Protein AF-0000000066963186 (afdb_homodimer)

Solvent-accessible surface area (backbone atoms only — not comparable to full-atom values): 22796 Å² total; per-residue (Å²): 138,76,84,90,89,78,88,91,76,91,80,84,87,88,81,81,86,82,81,72,83,78,77,82,77,80,76,77,79,71,75,33,39,74,80,76,82,72,80,64,80,77,87,80,84,88,77,80,87,73,81,80,73,71,64,85,68,84,66,66,77,72,67,76,77,37,82,98,50,46,73,44,54,56,52,21,55,53,46,47,23,49,38,42,44,48,18,48,45,31,52,45,57,52,22,60,72,74,33,56,68,60,26,52,56,51,49,54,49,53,73,77,40,64,57,79,42,38,68,61,40,47,58,51,36,43,67,70,40,75,68,36,27,52,50,35,53,50,32,51,50,43,28,52,47,34,67,74,70,51,55,53,65,69,56,26,53,51,46,35,53,49,50,50,52,48,52,51,51,49,51,52,51,53,50,50,56,61,52,50,56,51,54,71,72,97,135,84,88,83,80,87,86,85,81,84,82,85,84,89,80,84,88,83,84,77,85,79,79,79,77,79,75,80,80,68,77,39,50,73,82,77,80,75,80,66,83,78,88,79,85,88,78,81,86,72,80,81,73,74,65,84,68,85,68,67,77,70,68,78,75,38,80,97,50,47,73,43,53,57,53,21,54,54,46,48,22,50,38,42,45,49,18,48,45,30,52,44,58,53,21,60,74,74,33,55,69,60,27,51,54,51,49,53,48,53,74,76,42,62,56,80,42,37,68,60,39,46,59,52,36,42,68,70,41,75,67,37,28,53,51,37,53,50,32,50,50,44,30,54,49,34,67,74,69,52,55,52,63,69,55,25,54,53,46,35,54,49,50,50,51,48,52,50,50,50,51,52,51,52,50,48,56,61,53,51,54,52,54,70,72,99

Sequence (372 aa):
MASPRCAAVALLHPAGVAAGGGARRRVLLLDQERPLWGTEVRRRRRRRFSSLETPPRCSKMYVPGFGEGSPEKKAARNLQHFFNYIAVRVVLTQLESYNREAYGELMDFVNRNSLNDADTFCKKLIRESPRHKQLAMRILEVRSAYVKHDFEWDNLKRLSFKMVDEANTKLMRDYVLETSHIEDDNMASPRCAAVALLHPAGVAAGGGARRRVLLLDQERPLWGTEVRRRRRRRFSSLETPPRCSKMYVPGFGEGSPEKKAARNLQHFFNYIAVRVVLTQLESYNREAYGELMDFVNRNSLNDADTFCKKLIRESPRHKQLAMRILEVRSAYVKHDFEWDNLKRLSFKMVDEANTKLMRDYVLETSHIEDDN

Secondary structure (DSSP, 8-state):
-------------------------------B---S-------------------S---PPP--S-TTS-HHHHHHHHHHHHHHHHHHHHHHHHHHHH-HHHHHHHHHHHHHS-SS-HHHHHHHHHHH-HHHHHHHHHHHHHHHHIIIIIS-HHHHHHHHHHHHHHHHHHHHHHHHHHHHHHHHH-/------------------------------B----S-------------------S---PPP--S-TTS-HHHHHHHHHHHHHHHHHHHHHHHHHHHH-HHHHHHHHHHHHHS-SS-HHHHHHHHHHH-HHHHHHHHHHHHHHHHIIIIIS-HHHHHHHHHHHHHHHHHHHHHHHHHHHHHHHHH-

Nearest PDB structures (foldseek):
  4gr2-assembly1_B  TM=9.770E-01  e=9.237E-12  Arabidopsis thaliana
  4gr2-assembly1_A  TM=9.862E-01  e=5.542E-11  Arabidopsis thaliana
  2pej-assembly3_F  TM=9.209E-01  e=2.023E-04  Picosynechococcus sp. PCC 7002
  2pej-assembly2_C  TM=9.272E-01  e=2.569E-04  Picosynechococcus sp. PCC 7002
  4gr6-assembly1_A  TM=8.138E-01  e=9.557E-04  Arabidopsis thaliana

InterPro domains:
  IPR003435 Chaperonin-like RbcX [PF02341] (73-178)
  IPR003435 Chaperonin-like RbcX [PTHR33791] (46-185)
  IPR038052 Chaperonin-like RbcX superfamily [G3DSA:1.10.1200.210] (61-186)
  IPR038052 Chaperonin-like RbcX superfamily [SSF158615] (69-186)

Structure (mmCIF, N/CA/C/O backbone):
data_AF-0000000066963186-model_v1
#
loop_
_entity.id
_entity.type
_entity.pdbx_description
1 polymer 'Os08g0425200 protein'
#
loop_
_atom_site.group_PDB
_atom_site.id
_atom_site.type_symbol
_atom_site.label_atom_id
_atom_site.label_alt_id
_atom_site.label_comp_id
_atom_site.label_asym_id
_atom_site.label_entity_id
_atom_site.label_seq_id
_atom_site.pdbx_PDB_ins_code
_atom_site.Cartn_x
_atom_site.Cartn_y
_atom_site.Cartn_z
_atom_site.occupancy
_atom_site.B_iso_or_equiv
_atom_site.auth_seq_id
_atom_site.auth_comp_id
_atom_site.auth_asym_id
_atom_site.auth_atom_id
_atom_site.pdbx_PDB_model_num
ATOM 1 N N . MET A 1 1 ? -17.891 87.688 -19.906 1 20.14 1 MET A N 1
ATOM 2 C CA . MET A 1 1 ? -18.594 87.375 -21.141 1 20.14 1 MET A CA 1
ATOM 3 C C . MET A 1 1 ? -18.188 86 -21.672 1 20.14 1 MET A C 1
ATOM 5 O O . MET A 1 1 ? -17.125 85.5 -21.312 1 20.14 1 MET A O 1
ATOM 9 N N . ALA A 1 2 ? -18.703 85.625 -22.938 1 19.86 2 ALA A N 1
ATOM 10 C CA . ALA A 1 2 ? -19.328 84.438 -23.562 1 19.86 2 ALA A CA 1
ATOM 11 C C . ALA A 1 2 ? -18.297 83.625 -24.359 1 19.86 2 ALA A C 1
ATOM 13 O O . ALA A 1 2 ? -18.594 82.562 -24.859 1 19.86 2 ALA A O 1
ATOM 14 N N . SER A 1 3 ? -17.047 83.938 -24.578 1 21.53 3 SER A N 1
ATOM 15 C CA . SER A 1 3 ? -16.953 83.562 -25.984 1 21.53 3 SER A CA 1
ATOM 16 C C . SER A 1 3 ? -17.078 82.062 -26.156 1 21.53 3 SER A C 1
ATOM 18 O O . SER A 1 3 ? -16.766 81.312 -25.25 1 21.53 3 SER A O 1
ATOM 20 N N . PRO A 1 4 ? -17.234 81.625 -27.422 1 20.89 4 PRO A N 1
ATOM 21 C CA . PRO A 1 4 ? -17.938 80.562 -28.156 1 20.89 4 PRO A CA 1
ATOM 22 C C . PRO A 1 4 ? -17.156 79.25 -28.156 1 20.89 4 PRO A C 1
ATOM 24 O O . PRO A 1 4 ? -15.953 79.25 -27.906 1 20.89 4 PRO A O 1
ATOM 27 N N . ARG A 1 5 ? -17.812 78.062 -28.516 1 19.86 5 ARG A N 1
ATOM 28 C CA . ARG A 1 5 ? -18.172 76.625 -28.281 1 19.86 5 ARG A CA 1
ATOM 29 C C . ARG A 1 5 ? -17.234 75.688 -29.031 1 19.86 5 ARG A C 1
ATOM 31 O O . ARG A 1 5 ? -16.641 74.812 -28.422 1 19.86 5 ARG A O 1
ATOM 38 N N . CYS A 1 6 ? -17.484 75.125 -30.359 1 17.98 6 CYS A N 1
ATOM 39 C CA . CYS A 1 6 ? -18.125 73.875 -30.688 1 17.98 6 CYS A CA 1
ATOM 40 C C . CYS A 1 6 ? -17.203 73 -31.5 1 17.98 6 CYS A C 1
ATOM 42 O O . CYS A 1 6 ? -17.469 71.812 -31.703 1 17.98 6 CYS A O 1
ATOM 44 N N . ALA A 1 7 ? -16.094 73.375 -32.281 1 17.3 7 ALA A N 1
ATOM 45 C CA . ALA A 1 7 ? -16.281 72.875 -33.625 1 17.3 7 ALA A CA 1
ATOM 46 C C . ALA A 1 7 ? -16.031 71.375 -33.688 1 17.3 7 ALA A C 1
ATOM 48 O O . ALA A 1 7 ? -15.391 70.812 -32.812 1 17.3 7 ALA A O 1
ATOM 49 N N . ALA A 1 8 ? -15.68 70.75 -34.969 1 18.19 8 ALA A N 1
ATOM 50 C CA . ALA A 1 8 ? -16.25 69.812 -35.969 1 18.19 8 ALA A CA 1
ATOM 51 C C . ALA A 1 8 ? -15.617 68.438 -35.844 1 18.19 8 ALA A C 1
ATOM 53 O O . ALA A 1 8 ? -14.5 68.25 -35.344 1 18.19 8 ALA A O 1
ATOM 54 N N . VAL A 1 9 ? -16.094 67.375 -36.656 1 19.28 9 VAL A N 1
ATOM 55 C CA . VAL A 1 9 ? -16.703 66.062 -36.812 1 19.28 9 VAL A CA 1
ATOM 56 C C . VAL A 1 9 ? -15.688 65.062 -37.406 1 19.28 9 VAL A C 1
ATOM 58 O O . VAL A 1 9 ? -15.914 63.875 -37.438 1 19.28 9 VAL A O 1
ATOM 61 N N . ALA A 1 10 ? -14.438 65.375 -37.969 1 18.61 10 ALA A N 1
ATOM 62 C CA . ALA A 1 10 ? -14.359 64.625 -39.219 1 18.61 10 ALA A CA 1
ATOM 63 C C . ALA A 1 10 ? -14.148 63.125 -38.938 1 18.61 10 ALA A C 1
ATOM 65 O O . ALA A 1 10 ? -13.508 62.75 -37.969 1 18.61 10 ALA A O 1
ATOM 66 N N . LEU A 1 11 ? -14.57 62.188 -39.875 1 17.36 11 LEU A N 1
ATOM 67 C CA . LEU A 1 11 ? -15.203 60.906 -40.156 1 17.36 11 LEU A CA 1
ATOM 68 C C . LEU A 1 11 ? -14.172 59.781 -40.156 1 17.36 11 LEU A C 1
ATOM 70 O O . LEU A 1 11 ? -14.352 58.781 -39.438 1 17.36 11 LEU A O 1
ATOM 74 N N . LEU A 1 12 ? -13.484 59.344 -41.281 1 16.89 12 LEU A N 1
ATOM 75 C CA . LEU A 1 12 ? -13.953 58.156 -41.969 1 16.89 12 LEU A CA 1
ATOM 76 C C . LEU A 1 12 ? -13.125 56.938 -41.531 1 16.89 12 LEU A C 1
ATOM 78 O O . LEU A 1 12 ? -13.672 55.906 -41.125 1 16.89 12 LEU A O 1
ATOM 82 N N . HIS A 1 13 ? -11.984 56.406 -42.312 1 18.41 13 HIS A N 1
ATOM 83 C CA . HIS A 1 13 ? -12.094 55.25 -43.188 1 18.41 13 HIS A CA 1
ATOM 84 C C . HIS A 1 13 ? -11.586 54 -42.469 1 18.41 13 HIS A C 1
ATOM 86 O O . HIS A 1 13 ? -10.828 54.094 -41.5 1 18.41 13 HIS A O 1
ATOM 92 N N . PRO A 1 14 ? -11.367 52.719 -43.281 1 19 14 PRO A N 1
ATOM 93 C CA . PRO A 1 14 ? -11.727 51.312 -43.25 1 19 14 PRO A CA 1
ATOM 94 C C . PRO A 1 14 ? -10.656 50.438 -42.562 1 19 14 PRO A C 1
ATOM 96 O O . PRO A 1 14 ? -9.508 50.875 -42.469 1 19 14 PRO A O 1
ATOM 99 N N . ALA A 1 15 ? -11.062 49.219 -42.156 1 19.48 15 ALA A N 1
ATOM 100 C CA . ALA A 1 15 ? -10.922 48.125 -41.188 1 19.48 15 ALA A CA 1
ATOM 101 C C . ALA A 1 15 ? -9.906 47.094 -41.656 1 19.48 15 ALA A C 1
ATOM 103 O O . ALA A 1 15 ? -9.75 46.031 -41.031 1 19.48 15 ALA A O 1
ATOM 104 N N . GLY A 1 16 ? -8.742 47.406 -42.25 1 17.84 16 GLY A N 1
ATOM 105 C CA . GLY A 1 16 ? -8.203 46.281 -43 1 17.84 16 GLY A CA 1
ATOM 106 C C . GLY A 1 16 ? -7.887 45.094 -42.125 1 17.84 16 GLY A C 1
ATOM 107 O O . GLY A 1 16 ? -7.797 45.219 -40.906 1 17.84 16 GLY A O 1
ATOM 108 N N . VAL A 1 17 ? -7.449 43.875 -42.75 1 19.86 17 VAL A N 1
ATOM 109 C CA . VAL A 1 17 ? -7.555 42.438 -42.844 1 19.86 17 VAL A CA 1
ATOM 110 C C . VAL A 1 17 ? -6.555 41.781 -41.906 1 19.86 17 VAL A C 1
ATOM 112 O O . VAL A 1 17 ? -5.441 42.281 -41.719 1 19.86 17 VAL A O 1
ATOM 115 N N . ALA A 1 18 ? -7.047 40.906 -41 1 21.16 18 ALA A N 1
ATOM 116 C CA . ALA A 1 18 ? -6.77 40.125 -39.781 1 21.16 18 ALA A CA 1
ATOM 117 C C . ALA A 1 18 ? -5.84 38.969 -40.094 1 21.16 18 ALA A C 1
ATOM 119 O O . ALA A 1 18 ? -6.207 38.031 -40.812 1 21.16 18 ALA A O 1
ATOM 120 N N . ALA A 1 19 ? -4.555 39.25 -40.531 1 20.72 19 ALA A N 1
ATOM 121 C CA . ALA A 1 19 ? -3.76 38.125 -41 1 20.72 19 ALA A CA 1
ATOM 122 C C . ALA A 1 19 ? -3.553 37.094 -39.906 1 20.72 19 ALA A C 1
ATOM 124 O O . ALA A 1 19 ? -3.488 37.438 -38.719 1 20.72 19 ALA A O 1
ATOM 125 N N . GLY A 1 20 ? -3.836 35.75 -40.156 1 20.14 20 GLY A N 1
ATOM 126 C CA . GLY A 1 20 ? -4.137 34.406 -39.656 1 20.14 20 GLY A CA 1
ATOM 127 C C . GLY A 1 20 ? -2.934 33.719 -39.062 1 20.14 20 GLY A C 1
ATOM 128 O O . GLY A 1 20 ? -3 32.531 -38.719 1 20.14 20 GLY A O 1
ATOM 129 N N . GLY A 1 21 ? -1.922 34.375 -38.5 1 19.98 21 GLY A N 1
ATOM 130 C CA . GLY A 1 21 ? -0.723 33.531 -38.406 1 19.98 21 GLY A CA 1
ATOM 131 C C . GLY A 1 21 ? -0.879 32.375 -37.438 1 19.98 21 GLY A C 1
ATOM 132 O O . GLY A 1 21 ? -1.638 32.438 -36.469 1 19.98 21 GLY A O 1
ATOM 133 N N . GLY A 1 22 ? -0.81 31.094 -37.906 1 20.06 22 GLY A N 1
ATOM 134 C CA . GLY A 1 22 ? -1.021 29.703 -37.5 1 20.06 22 GLY A CA 1
ATOM 135 C C . GLY A 1 22 ? -0.062 29.234 -36.438 1 20.06 22 GLY A C 1
ATOM 136 O O . GLY A 1 22 ? 1.146 29.141 -36.656 1 20.06 22 GLY A O 1
ATOM 137 N N . ALA A 1 23 ? -0.041 29.75 -35.188 1 20.67 23 ALA A N 1
ATOM 138 C CA . ALA A 1 23 ? 0.923 29.391 -34.156 1 20.67 23 ALA A CA 1
ATOM 139 C C . ALA A 1 23 ? 0.774 27.922 -33.75 1 20.67 23 ALA A C 1
ATOM 141 O O . ALA A 1 23 ? -0.32 27.484 -33.406 1 20.67 23 ALA A O 1
ATOM 142 N N . ARG A 1 24 ? 1.564 26.984 -34.406 1 20.66 24 ARG A N 1
ATOM 143 C CA . ARG A 1 24 ? 1.622 25.547 -34.125 1 20.66 24 ARG A CA 1
ATOM 144 C C . ARG A 1 24 ? 1.99 25.328 -32.656 1 20.66 24 ARG A C 1
ATOM 146 O O . ARG A 1 24 ? 2.994 25.844 -32.156 1 20.66 24 ARG A O 1
ATOM 153 N N . ARG A 1 25 ? 0.964 25.172 -31.75 1 21.19 25 ARG A N 1
ATOM 154 C CA . ARG A 1 25 ? 0.998 24.844 -30.328 1 21.19 25 ARG A CA 1
ATOM 155 C C . ARG A 1 25 ? 1.823 23.594 -30.078 1 21.19 25 ARG A C 1
ATOM 157 O O . ARG A 1 25 ? 1.615 22.562 -30.734 1 21.19 25 ARG A O 1
ATOM 164 N N . ARG A 1 26 ? 3.076 23.812 -29.688 1 21.59 26 ARG A N 1
ATOM 165 C CA . ARG A 1 26 ? 4.066 22.844 -29.219 1 21.59 26 ARG A CA 1
ATOM 166 C C . ARG A 1 26 ? 3.498 21.969 -28.125 1 21.59 26 ARG A C 1
ATOM 168 O O . ARG A 1 26 ? 3 22.453 -27.109 1 21.59 26 ARG A O 1
ATOM 175 N N . VAL A 1 27 ? 2.84 20.844 -28.531 1 20.38 27 VAL A N 1
ATOM 176 C CA . VAL A 1 27 ? 2.232 19.781 -27.734 1 20.38 27 VAL A CA 1
ATOM 177 C C . VAL A 1 27 ? 3.252 19.25 -26.734 1 20.38 27 VAL A C 1
ATOM 179 O O . VAL A 1 27 ? 4.324 18.766 -27.109 1 20.38 27 VAL A O 1
ATOM 182 N N . LEU A 1 28 ? 3.367 19.984 -25.625 1 20.52 28 LEU A N 1
ATOM 183 C CA . LEU A 1 28 ? 4.219 19.578 -24.5 1 20.52 28 LEU A CA 1
ATOM 184 C C . LEU A 1 28 ? 3.943 18.141 -24.109 1 20.52 28 LEU A C 1
ATOM 186 O O . LEU A 1 28 ? 2.797 17.766 -23.844 1 20.52 28 LEU A O 1
ATOM 190 N N . LEU A 1 29 ? 4.703 17.25 -24.688 1 19.83 29 LEU A N 1
ATOM 191 C CA . LEU A 1 29 ? 4.758 15.805 -24.484 1 19.83 29 LEU A CA 1
ATOM 192 C C . LEU A 1 29 ? 4.949 15.484 -23 1 19.83 29 LEU A C 1
ATOM 194 O O . LEU A 1 29 ? 5.922 15.922 -22.391 1 19.83 29 LEU A O 1
ATOM 198 N N . LEU A 1 30 ? 3.773 15.391 -22.297 1 20.38 30 LEU A N 1
ATOM 199 C CA . LEU A 1 30 ? 3.564 14.992 -20.906 1 20.38 30 LEU A CA 1
ATOM 200 C C . LEU A 1 30 ? 4.34 13.719 -20.578 1 20.38 30 LEU A C 1
ATOM 202 O O . LEU A 1 30 ? 4.297 12.758 -21.344 1 20.38 30 LEU A O 1
ATOM 206 N N . ASP A 1 31 ? 5.363 13.812 -19.656 1 21.28 31 ASP A N 1
ATOM 207 C CA . ASP A 1 31 ? 6.422 13.008 -19.062 1 21.28 31 ASP A CA 1
ATOM 208 C C . ASP A 1 31 ? 5.844 11.781 -18.359 1 21.28 31 ASP A C 1
ATOM 210 O O . ASP A 1 31 ? 4.828 11.875 -17.672 1 21.28 31 ASP A O 1
ATOM 214 N N . GLN A 1 32 ? 5.961 10.539 -18.922 1 22.42 32 GLN A N 1
ATOM 215 C CA . GLN A 1 32 ? 5.648 9.156 -18.594 1 22.42 32 GLN A CA 1
ATOM 216 C C . GLN A 1 32 ? 6.188 8.797 -17.203 1 22.42 32 GLN A C 1
ATOM 218 O O . GLN A 1 32 ? 7.352 9.055 -16.906 1 22.42 32 GLN A O 1
ATOM 223 N N . GLU A 1 33 ? 5.27 8.828 -16.094 1 27.78 33 GLU A N 1
ATOM 224 C CA . GLU A 1 33 ? 5.508 8.492 -14.695 1 27.78 33 GLU A CA 1
ATOM 225 C C . GLU A 1 33 ? 6.023 7.062 -14.555 1 27.78 33 GLU A C 1
ATOM 227 O O . GLU A 1 33 ? 5.434 6.125 -15.094 1 27.78 33 GLU A O 1
ATOM 232 N N . ARG A 1 34 ? 7.254 6.793 -14.398 1 27.97 34 ARG A N 1
ATOM 233 C CA . ARG A 1 34 ? 7.945 5.52 -14.234 1 27.97 34 ARG A CA 1
ATOM 234 C C . ARG A 1 34 ? 7.484 4.809 -12.961 1 27.97 34 ARG A C 1
ATOM 236 O O . ARG A 1 34 ? 7.223 5.453 -11.945 1 27.97 34 ARG A O 1
ATOM 243 N N . PRO A 1 35 ? 6.914 3.543 -13.125 1 30.88 35 PRO A N 1
ATOM 244 C CA . PRO A 1 35 ? 6.594 2.695 -11.977 1 30.88 35 PRO A CA 1
ATOM 245 C C . PRO A 1 35 ? 7.789 2.48 -11.047 1 30.88 35 PRO A C 1
ATOM 247 O O . PRO A 1 35 ? 8.93 2.461 -11.508 1 30.88 35 PRO A O 1
ATOM 250 N N . LEU A 1 36 ? 7.676 2.844 -9.742 1 28.92 36 LEU A N 1
ATOM 251 C CA . LEU A 1 36 ? 8.688 2.934 -8.695 1 28.92 36 LEU A CA 1
ATOM 252 C C . LEU A 1 36 ? 9.273 1.562 -8.391 1 28.92 36 LEU A C 1
ATOM 254 O O . LEU A 1 36 ? 10.125 1.431 -7.508 1 28.92 36 LEU A O 1
ATOM 258 N N . TRP A 1 37 ? 8.633 0.452 -8.797 1 34.56 37 TRP A N 1
ATOM 259 C CA . TRP A 1 37 ? 9.227 -0.702 -8.133 1 34.56 37 TRP A CA 1
ATOM 260 C C . TRP A 1 37 ? 10.586 -1.042 -8.727 1 34.56 37 TRP A C 1
ATOM 262 O O . TRP A 1 37 ? 10.672 -1.51 -9.867 1 34.56 37 TRP A O 1
ATOM 272 N N . GLY A 1 38 ? 11.609 -0.186 -8.773 1 32.62 38 GLY A N 1
ATOM 273 C CA . GLY A 1 38 ? 12.914 -0.441 -9.367 1 32.62 38 GLY A CA 1
ATOM 274 C C . GLY A 1 38 ? 13.555 -1.716 -8.859 1 32.62 38 GLY A C 1
ATOM 275 O O . GLY A 1 38 ? 13.531 -1.997 -7.656 1 32.62 38 GLY A O 1
ATOM 276 N N . THR A 1 39 ? 13.656 -2.688 -9.805 1 30.2 39 THR A N 1
ATOM 277 C CA . THR A 1 39 ? 14.156 -4.055 -9.711 1 30.2 39 THR A CA 1
ATOM 278 C C . THR A 1 39 ? 15.656 -4.066 -9.406 1 30.2 39 THR A C 1
ATOM 280 O O . THR A 1 39 ? 16.469 -3.648 -10.234 1 30.2 39 THR A O 1
ATOM 283 N N . GLU A 1 40 ? 16.109 -3.76 -8.195 1 33.12 40 GLU A N 1
ATOM 284 C CA . GLU A 1 40 ? 17.531 -4.074 -8.008 1 33.12 40 GLU A CA 1
ATOM 285 C C . GLU A 1 40 ? 17.75 -5.582 -7.945 1 33.12 40 GLU A C 1
ATOM 287 O O . GLU A 1 40 ? 17.25 -6.254 -7.043 1 33.12 40 GLU A O 1
ATOM 292 N N . VAL A 1 41 ? 17.938 -6.293 -9.031 1 28.27 41 VAL A N 1
ATOM 293 C CA . VAL A 1 41 ? 18.266 -7.711 -9.125 1 28.27 41 VAL A CA 1
ATOM 294 C C . VAL A 1 41 ? 19.688 -7.949 -8.625 1 28.27 41 VAL A C 1
ATOM 296 O O . VAL A 1 41 ? 20.656 -7.57 -9.289 1 28.27 41 VAL A O 1
ATOM 299 N N . ARG A 1 42 ? 20.109 -7.934 -7.266 1 31.73 42 ARG A N 1
ATOM 300 C CA . ARG A 1 42 ? 21.453 -8.391 -6.91 1 31.73 42 ARG A CA 1
ATOM 301 C C . ARG A 1 42 ? 21.578 -9.898 -7.121 1 31.73 42 ARG A C 1
ATOM 303 O O . ARG A 1 42 ? 20.656 -10.656 -6.816 1 31.73 42 ARG A O 1
ATOM 310 N N . ARG A 1 43 ? 22.641 -10.484 -7.777 1 27.73 43 ARG A N 1
ATOM 311 C CA . ARG A 1 43 ? 23.109 -11.789 -8.234 1 27.73 43 ARG A CA 1
ATOM 312 C C . ARG A 1 43 ? 23.578 -12.648 -7.062 1 27.73 43 ARG A C 1
ATOM 314 O O . ARG A 1 43 ? 24.672 -12.43 -6.531 1 27.73 43 ARG A O 1
ATOM 321 N N . ARG A 1 44 ? 22.844 -12.945 -5.93 1 28.95 44 ARG A N 1
ATOM 322 C CA . ARG A 1 44 ? 23.484 -13.805 -4.934 1 28.95 44 ARG A CA 1
ATOM 323 C C . ARG A 1 44 ? 23.75 -15.195 -5.496 1 28.95 44 ARG A C 1
ATOM 325 O O . ARG A 1 44 ? 23.047 -15.641 -6.406 1 28.95 44 ARG A O 1
ATOM 332 N N . ARG A 1 45 ? 24.812 -16.031 -4.883 1 26.98 45 ARG A N 1
ATOM 333 C CA . ARG A 1 45 ? 25.625 -17.234 -5.055 1 26.98 45 ARG A CA 1
ATOM 334 C C . ARG A 1 45 ? 24.766 -18.5 -4.93 1 26.98 45 ARG A C 1
ATOM 336 O O . ARG A 1 45 ? 23.719 -18.484 -4.273 1 26.98 45 ARG A O 1
ATOM 343 N N . ARG A 1 46 ? 25.172 -19.703 -5.504 1 28.02 46 ARG A N 1
ATOM 344 C CA . ARG A 1 46 ? 24.797 -21.047 -5.898 1 28.02 46 ARG A CA 1
ATOM 345 C C . ARG A 1 46 ? 24.641 -21.953 -4.68 1 28.02 46 ARG A C 1
ATOM 347 O O . ARG A 1 46 ? 25.641 -22.391 -4.098 1 28.02 46 ARG A O 1
ATOM 354 N N . ARG A 1 47 ? 23.844 -21.75 -3.527 1 29.72 47 ARG A N 1
ATOM 355 C CA . ARG A 1 47 ? 23.797 -22.797 -2.508 1 29.72 47 ARG A CA 1
ATOM 356 C C . ARG A 1 47 ? 23.281 -24.109 -3.086 1 29.72 47 ARG A C 1
ATOM 358 O O . ARG A 1 47 ? 22.438 -24.109 -3.994 1 29.72 47 ARG A O 1
ATOM 365 N N . ARG A 1 48 ? 23.906 -25.297 -2.787 1 28.81 48 ARG A N 1
ATOM 366 C CA . ARG A 1 48 ? 23.844 -26.734 -3.004 1 28.81 48 ARG A CA 1
ATOM 367 C C . ARG A 1 48 ? 22.484 -27.281 -2.604 1 28.81 48 ARG A C 1
ATOM 369 O O . ARG A 1 48 ? 21.844 -26.766 -1.698 1 28.81 48 ARG A O 1
ATOM 376 N N . PHE A 1 49 ? 21.844 -28.188 -3.402 1 29.05 49 PHE A N 1
ATOM 377 C CA . PHE A 1 49 ? 20.578 -28.906 -3.467 1 29.05 49 PHE A CA 1
ATOM 378 C C . PHE A 1 49 ? 20.422 -29.844 -2.273 1 29.05 49 PHE A C 1
ATOM 380 O O . PHE A 1 49 ? 20.953 -30.953 -2.285 1 29.05 49 PHE A O 1
ATOM 387 N N . SER A 1 50 ? 20.75 -29.547 -0.948 1 31.05 50 SER A N 1
ATOM 388 C CA . SER A 1 50 ? 20.516 -30.562 0.067 1 31.05 50 SER A CA 1
ATOM 389 C C . SER A 1 50 ? 19.109 -31.125 -0.025 1 31.05 50 SER A C 1
ATOM 391 O O . SER A 1 50 ? 18.203 -30.5 -0.586 1 31.05 50 SER A O 1
ATOM 393 N N . SER A 1 51 ? 18.859 -32.438 0.297 1 34.69 51 SER A N 1
ATOM 394 C CA . SER A 1 51 ? 17.75 -33.375 0.416 1 34.69 51 SER A CA 1
ATOM 395 C C . SER A 1 51 ? 16.578 -32.75 1.153 1 34.69 51 SER A C 1
ATOM 397 O O . SER A 1 51 ? 16.766 -32.094 2.182 1 34.69 51 SER A O 1
ATOM 399 N N . LEU A 1 52 ? 15.367 -32.656 0.469 1 34.12 52 LEU A N 1
ATOM 400 C CA . LEU A 1 52 ? 14.094 -32.031 0.792 1 34.12 52 LEU A CA 1
ATOM 401 C C . LEU A 1 52 ? 13.508 -32.594 2.076 1 34.12 52 LEU A C 1
ATOM 403 O O . LEU A 1 52 ? 12.594 -33.438 2.031 1 34.12 52 LEU A O 1
ATOM 407 N N . GLU A 1 53 ? 14.234 -33.312 2.953 1 37.91 53 GLU A N 1
ATOM 408 C CA . GLU A 1 53 ? 13.461 -33.562 4.16 1 37.91 53 GLU A CA 1
ATOM 409 C C . GLU A 1 53 ? 12.852 -32.281 4.711 1 37.91 53 GLU A C 1
ATOM 411 O O . GLU A 1 53 ? 13.578 -31.375 5.141 1 37.91 53 GLU A O 1
ATOM 416 N N . THR A 1 54 ? 11.742 -31.875 4.172 1 37.03 54 THR A N 1
ATOM 417 C CA . THR A 1 54 ? 11.086 -30.625 4.551 1 37.03 54 THR A CA 1
ATOM 418 C C . THR A 1 54 ? 10.688 -30.641 6.023 1 37.03 54 THR A C 1
ATOM 420 O O . THR A 1 54 ? 9.859 -31.453 6.438 1 37.03 54 THR A O 1
ATOM 423 N N . PRO A 1 55 ? 11.578 -30.688 7.066 1 40.06 55 PRO A N 1
ATOM 424 C CA . PRO A 1 55 ? 11.008 -30.594 8.406 1 40.06 55 PRO A CA 1
ATOM 425 C C . PRO A 1 55 ? 9.82 -29.625 8.469 1 40.06 55 PRO A C 1
ATOM 427 O O . PRO A 1 55 ? 9.734 -28.688 7.664 1 40.06 55 PRO A O 1
ATOM 430 N N . PRO A 1 56 ? 8.625 -29.969 9.094 1 41.78 56 PRO A N 1
ATOM 431 C CA . PRO A 1 56 ? 7.5 -29.047 9.203 1 41.78 56 PRO A CA 1
ATOM 432 C C . PRO A 1 56 ? 7.926 -27.656 9.656 1 41.78 56 PRO A C 1
ATOM 434 O O . PRO A 1 56 ? 7.102 -26.875 10.148 1 41.78 56 PRO A O 1
ATOM 437 N N . ARG A 1 57 ? 9.125 -27.422 10.086 1 42.28 57 ARG A N 1
ATOM 438 C CA . ARG A 1 57 ? 9.469 -26.094 10.594 1 42.28 57 ARG A CA 1
ATOM 439 C C . ARG A 1 57 ? 9.055 -25 9.617 1 42.28 57 ARG A C 1
ATOM 441 O O . ARG A 1 57 ? 9.359 -25.078 8.43 1 42.28 57 ARG A O 1
ATOM 448 N N . CYS A 1 58 ? 7.926 -24.25 9.961 1 50.19 58 CYS A N 1
ATOM 449 C CA . CYS A 1 58 ? 7.324 -23.109 9.266 1 50.19 58 CYS A CA 1
ATOM 450 C C . CYS A 1 58 ? 8.398 -22.156 8.75 1 50.19 58 CYS A C 1
ATOM 452 O O . CYS A 1 58 ? 8.852 -21.266 9.477 1 50.19 58 CYS A O 1
ATOM 454 N N . SER A 1 59 ? 9.422 -22.562 8.148 1 69.62 59 SER A N 1
ATOM 455 C CA . SER A 1 59 ? 10.516 -21.75 7.629 1 69.62 59 SER A CA 1
ATOM 456 C C . SER A 1 59 ? 10 -20.609 6.766 1 69.62 59 SER A C 1
ATOM 458 O O . SER A 1 59 ? 9.188 -20.828 5.863 1 69.62 59 SER A O 1
ATOM 460 N N . LYS A 1 60 ? 10.133 -19.5 7.273 1 81.25 60 LYS A N 1
ATOM 461 C CA . LYS A 1 60 ? 9.789 -18.266 6.57 1 81.25 60 LYS A CA 1
ATOM 462 C C . LYS A 1 60 ? 10.43 -18.219 5.188 1 81.25 60 LYS A C 1
ATOM 464 O O . LYS A 1 60 ? 11.586 -18.625 5.02 1 81.25 60 LYS A O 1
ATOM 469 N N . MET A 1 61 ? 9.617 -17.984 4.289 1 88.38 61 MET A N 1
ATOM 470 C CA . MET A 1 61 ? 10.125 -17.828 2.932 1 88.38 61 MET A CA 1
ATOM 471 C C . MET A 1 61 ? 11.102 -16.672 2.842 1 88.38 61 MET A C 1
ATOM 473 O O . MET A 1 61 ? 10.883 -15.625 3.459 1 88.38 61 MET A O 1
ATOM 477 N N . TYR A 1 62 ? 12.188 -16.922 2.186 1 86.25 62 TYR A N 1
ATOM 478 C CA . TYR A 1 62 ? 13.117 -15.844 1.883 1 86.25 62 TYR A CA 1
ATOM 479 C C . TYR A 1 62 ? 12.602 -14.984 0.73 1 86.25 62 TYR A C 1
ATOM 481 O O . TYR A 1 62 ? 12.25 -15.508 -0.331 1 86.25 62 TYR A O 1
ATOM 489 N N . VAL A 1 63 ? 12.492 -13.695 0.955 1 87.19 63 VAL A N 1
ATOM 490 C CA . VAL A 1 63 ? 12.078 -12.75 -0.081 1 87.19 63 VAL A CA 1
ATOM 491 C C . VAL A 1 63 ? 13.273 -11.891 -0.502 1 87.19 63 VAL A C 1
ATOM 493 O O . VAL A 1 63 ? 13.766 -11.078 0.278 1 87.19 63 VAL A O 1
ATOM 496 N N . PRO A 1 64 ? 13.719 -12.023 -1.756 1 85.19 64 PRO A N 1
ATOM 497 C CA . PRO A 1 64 ? 14.875 -11.242 -2.193 1 85.19 64 PRO A CA 1
ATOM 498 C C . PRO A 1 64 ? 14.516 -9.797 -2.523 1 85.19 64 PRO A C 1
ATOM 500 O O . PRO A 1 64 ? 13.344 -9.469 -2.707 1 85.19 64 PRO A O 1
ATOM 503 N N . GLY A 1 65 ? 15.609 -8.922 -2.533 1 82.62 65 GLY A N 1
ATOM 504 C CA . GLY A 1 65 ? 15.422 -7.598 -3.105 1 82.62 65 GLY A CA 1
ATOM 505 C C . GLY A 1 65 ? 15.102 -6.539 -2.068 1 82.62 65 GLY A C 1
ATOM 506 O O . GLY A 1 65 ? 14.75 -5.41 -2.414 1 82.62 65 GLY A O 1
ATOM 507 N N . PHE A 1 66 ? 15.188 -6.852 -0.824 1 83.12 66 PHE A N 1
ATOM 508 C CA . PHE A 1 66 ? 14.852 -5.848 0.177 1 83.12 66 PHE A CA 1
ATOM 509 C C . PHE A 1 66 ? 16.078 -5.441 0.981 1 83.12 66 PHE A C 1
ATOM 511 O O . PHE A 1 66 ? 15.977 -4.648 1.92 1 83.12 66 PHE A O 1
ATOM 518 N N . GLY A 1 67 ? 17.188 -5.836 0.494 1 74.12 67 GLY A N 1
ATOM 519 C CA . GLY A 1 67 ? 18.406 -5.461 1.178 1 74.12 67 GLY A CA 1
ATOM 520 C C . GLY A 1 67 ? 18.312 -5.582 2.686 1 74.12 67 GLY A C 1
ATOM 521 O O . GLY A 1 67 ? 17.922 -6.629 3.207 1 74.12 67 GLY A O 1
ATOM 522 N N . GLU A 1 68 ? 18.578 -4.375 3.371 1 72.5 68 GLU A N 1
ATOM 523 C CA . GLU A 1 68 ? 18.453 -4.301 4.824 1 72.5 68 GLU A CA 1
ATOM 524 C C . GLU A 1 68 ? 16.984 -4.082 5.23 1 72.5 68 GLU A C 1
ATOM 526 O O . GLU A 1 68 ? 16.656 -4.145 6.418 1 72.5 68 GLU A O 1
ATOM 531 N N . GLY A 1 69 ? 16.219 -4.031 4.23 1 85 69 GLY A N 1
ATOM 532 C CA . GLY A 1 69 ? 14.812 -3.809 4.551 1 85 69 GLY A CA 1
ATOM 533 C C . GLY A 1 69 ? 13.977 -5.074 4.492 1 85 69 GLY A C 1
ATOM 534 O O . GLY A 1 69 ? 14.5 -6.156 4.215 1 85 69 GLY A O 1
ATOM 535 N N . SER A 1 70 ? 12.773 -4.98 5.004 1 93.38 70 SER A N 1
ATOM 536 C CA . SER A 1 70 ? 11.805 -6.078 4.988 1 93.38 70 SER A CA 1
ATOM 537 C C . SER A 1 70 ? 10.602 -5.742 4.117 1 93.38 70 SER A C 1
ATOM 539 O O . SER A 1 70 ? 10.344 -4.57 3.83 1 93.38 70 SER A O 1
ATOM 541 N N . PRO A 1 71 ? 9.945 -6.73 3.627 1 96.12 71 PRO A N 1
ATOM 542 C CA . PRO A 1 71 ? 8.688 -6.461 2.926 1 96.12 71 PRO A CA 1
ATOM 543 C C . PRO A 1 71 ? 7.727 -5.602 3.746 1 96.12 71 PRO A C 1
ATOM 545 O O . PRO A 1 71 ? 7.043 -4.734 3.193 1 96.12 71 PRO A O 1
ATOM 548 N N . GLU A 1 72 ? 7.762 -5.785 5.062 1 97.75 72 GLU A N 1
ATOM 549 C CA . GLU A 1 72 ? 6.895 -5.008 5.941 1 97.75 72 GLU A CA 1
ATOM 550 C C . GLU A 1 72 ? 7.266 -3.527 5.918 1 97.75 72 GLU A C 1
ATOM 552 O O . GLU A 1 72 ? 6.391 -2.66 5.938 1 97.75 72 GLU A O 1
ATOM 557 N N . LYS A 1 73 ? 8.562 -3.291 5.855 1 97.44 73 LYS A N 1
ATOM 558 C CA . LYS A 1 73 ? 9.008 -1.902 5.797 1 97.44 73 LYS A CA 1
ATOM 559 C C . LYS A 1 73 ? 8.562 -1.235 4.496 1 97.44 73 LYS A C 1
ATOM 561 O O . LYS A 1 73 ? 8.109 -0.089 4.504 1 97.44 73 LYS A O 1
ATOM 566 N N . LYS A 1 74 ? 8.727 -1.949 3.43 1 96.69 74 LYS A N 1
ATOM 567 C CA . LYS A 1 74 ? 8.273 -1.414 2.148 1 96.69 74 LYS A CA 1
ATOM 568 C C . LYS A 1 74 ? 6.766 -1.18 2.148 1 96.69 74 LYS A C 1
ATOM 570 O O . LYS A 1 74 ? 6.293 -0.143 1.677 1 96.69 74 LYS A O 1
ATOM 575 N N . ALA A 1 75 ? 5.973 -2.096 2.643 1 97.56 75 ALA A N 1
ATOM 576 C CA . ALA A 1 75 ? 4.523 -1.952 2.75 1 97.56 75 ALA A CA 1
ATOM 577 C C . ALA A 1 75 ? 4.152 -0.773 3.646 1 97.56 75 ALA A C 1
ATOM 579 O O . ALA A 1 75 ? 3.229 -0.019 3.34 1 97.56 75 ALA A O 1
ATOM 580 N N . ALA A 1 76 ? 4.93 -0.584 4.73 1 98 76 ALA A N 1
ATOM 581 C CA . ALA A 1 76 ? 4.664 0.51 5.664 1 98 76 ALA A CA 1
ATOM 582 C C . ALA A 1 76 ? 4.902 1.863 5 1 98 76 ALA A C 1
ATOM 584 O O . ALA A 1 76 ? 4.172 2.824 5.254 1 98 76 ALA A O 1
ATOM 585 N N . ARG A 1 77 ? 5.938 1.921 4.195 1 96.19 77 ARG A N 1
ATOM 586 C CA . ARG A 1 77 ? 6.207 3.156 3.465 1 96.19 77 ARG A CA 1
ATOM 587 C C . ARG A 1 77 ? 5.062 3.496 2.518 1 96.19 77 ARG A C 1
ATOM 589 O O . ARG A 1 77 ? 4.668 4.66 2.406 1 96.19 77 ARG A O 1
ATOM 596 N N . ASN A 1 78 ? 4.559 2.496 1.883 1 95.88 78 ASN A N 1
ATOM 597 C CA . ASN A 1 78 ? 3.402 2.717 1.021 1 95.88 78 ASN A CA 1
ATOM 598 C C . ASN A 1 78 ? 2.188 3.18 1.822 1 95.88 78 ASN A C 1
ATOM 600 O O . ASN A 1 78 ? 1.454 4.066 1.387 1 95.88 78 ASN A O 1
ATOM 604 N N . LEU A 1 79 ? 2.025 2.58 2.943 1 97.75 79 LEU A N 1
ATOM 605 C CA . LEU A 1 79 ? 0.898 2.957 3.789 1 97.75 79 LEU A CA 1
ATOM 606 C C . LEU A 1 79 ? 1.065 4.379 4.316 1 97.75 79 LEU A C 1
ATOM 608 O O . LEU A 1 79 ? 0.08 5.094 4.508 1 97.75 79 LEU A O 1
ATOM 612 N N . GLN A 1 80 ? 2.324 4.809 4.535 1 97.19 80 GLN A N 1
ATOM 613 C CA . GLN A 1 80 ? 2.568 6.176 4.98 1 97.19 80 GLN A CA 1
ATOM 614 C C . GLN A 1 80 ? 2.008 7.184 3.982 1 97.19 80 GLN A C 1
ATOM 616 O O . GLN A 1 80 ? 1.383 8.172 4.375 1 97.19 80 GLN A O 1
ATOM 621 N N . HIS A 1 81 ? 2.182 6.941 2.705 1 96.69 81 HIS A N 1
ATOM 622 C CA . HIS A 1 81 ? 1.629 7.809 1.671 1 96.69 81 HIS A CA 1
ATOM 623 C C . HIS A 1 81 ? 0.106 7.746 1.654 1 96.69 81 HIS A C 1
ATOM 625 O O . HIS A 1 81 ? -0.562 8.766 1.483 1 96.69 81 HIS A O 1
ATOM 631 N N . PHE A 1 82 ? -0.389 6.582 1.924 1 97.38 82 PHE A N 1
ATOM 632 C CA . PHE A 1 82 ? -1.832 6.379 1.978 1 97.38 82 PHE A CA 1
ATOM 633 C C . PHE A 1 82 ? -2.443 7.133 3.152 1 97.38 82 PHE A C 1
ATOM 635 O O . PHE A 1 82 ? -3.502 7.75 3.016 1 97.38 82 PHE A O 1
ATOM 642 N N . PHE A 1 83 ? -1.769 7.117 4.191 1 97.69 83 PHE A N 1
ATOM 643 C CA . PHE A 1 83 ? -2.287 7.801 5.371 1 97.69 83 PHE A CA 1
ATOM 644 C C . PHE A 1 83 ? -2.238 9.312 5.188 1 97.69 83 PHE A C 1
ATOM 646 O O . PHE A 1 83 ? -3.104 10.031 5.688 1 97.69 83 PHE A O 1
ATOM 653 N N . ASN A 1 84 ? -1.213 9.773 4.473 1 96.94 84 ASN A N 1
ATOM 654 C CA . ASN A 1 84 ? -1.21 11.195 4.148 1 96.94 84 ASN A CA 1
ATOM 655 C C . ASN A 1 84 ? -2.406 11.578 3.279 1 96.94 84 ASN A C 1
ATOM 657 O O . ASN A 1 84 ? -3.043 12.609 3.508 1 96.94 84 ASN A O 1
ATOM 661 N N . TYR A 1 85 ? -2.695 10.742 2.377 1 96.88 85 TYR A N 1
ATOM 662 C CA . TYR A 1 85 ? -3.848 10.945 1.505 1 96.88 85 TYR A CA 1
ATOM 663 C C . TYR A 1 85 ? -5.141 10.984 2.311 1 96.88 85 TYR A C 1
ATOM 665 O O . TYR A 1 85 ? -5.969 11.875 2.113 1 96.88 85 TYR A O 1
ATOM 673 N N . ILE A 1 86 ? -5.289 10.094 3.207 1 97.12 86 ILE A N 1
ATOM 674 C CA . ILE A 1 86 ? -6.473 10.016 4.059 1 97.12 86 ILE A CA 1
ATOM 675 C C . ILE A 1 86 ? -6.566 11.266 4.926 1 97.12 86 ILE A C 1
ATOM 677 O O . ILE A 1 86 ? -7.633 11.875 5.027 1 97.12 86 ILE A O 1
ATOM 681 N N . ALA A 1 87 ? -5.461 11.602 5.512 1 97.56 87 ALA A N 1
ATOM 682 C CA . ALA A 1 87 ? -5.453 12.742 6.422 1 97.56 87 ALA A CA 1
ATOM 683 C C . ALA A 1 87 ? -5.852 14.031 5.699 1 97.56 87 ALA A C 1
ATOM 685 O O . ALA A 1 87 ? -6.648 14.82 6.219 1 97.56 87 ALA A O 1
ATOM 686 N N . VAL A 1 88 ? -5.348 14.203 4.523 1 97.81 88 VAL A N 1
ATOM 687 C CA . VAL A 1 88 ? -5.676 15.391 3.736 1 97.81 88 VAL A CA 1
ATOM 688 C C . VAL A 1 88 ? -7.172 15.406 3.43 1 97.81 88 VAL A C 1
ATOM 690 O O . VAL A 1 88 ? -7.824 16.438 3.557 1 97.81 88 VAL A O 1
ATOM 693 N N . ARG A 1 89 ? -7.73 14.32 3.129 1 96.25 89 ARG A N 1
ATOM 694 C CA . ARG A 1 89 ? -9.156 14.234 2.811 1 96.25 89 ARG A CA 1
ATOM 695 C C . ARG A 1 89 ? -10.008 14.516 4.039 1 96.25 89 ARG A C 1
ATOM 697 O O . ARG A 1 89 ? -11.047 15.18 3.941 1 96.25 89 ARG A O 1
ATOM 704 N N . VAL A 1 90 ? -9.578 13.969 5.105 1 97.31 90 VAL A N 1
ATOM 705 C CA . VAL A 1 90 ? -10.297 14.211 6.355 1 97.31 90 VAL A CA 1
ATOM 706 C C . VAL A 1 90 ? -10.281 15.703 6.68 1 97.31 90 VAL A C 1
ATOM 708 O O . VAL A 1 90 ? -11.32 16.297 6.977 1 97.31 90 VAL A O 1
ATOM 711 N N . VAL A 1 91 ? -9.094 16.344 6.586 1 97.88 91 VAL A N 1
ATOM 712 C CA . VAL A 1 91 ? -8.945 17.75 6.914 1 97.88 91 VAL A CA 1
ATOM 713 C C . VAL A 1 91 ? -9.766 18.594 5.938 1 97.88 91 VAL A C 1
ATOM 715 O O . VAL A 1 91 ? -10.453 19.531 6.348 1 97.88 91 VAL A O 1
ATOM 718 N N . LEU A 1 92 ? -9.766 18.219 4.648 1 97.19 92 LEU A N 1
ATOM 719 C CA . LEU A 1 92 ? -10.562 18.953 3.658 1 97.19 92 LEU A CA 1
ATOM 720 C C . LEU A 1 92 ? -12.047 18.875 3.99 1 97.19 92 LEU A C 1
ATOM 722 O O . LEU A 1 92 ? -12.75 19.875 3.92 1 97.19 92 LEU A O 1
ATOM 726 N N . THR A 1 93 ? -12.477 17.719 4.383 1 96.06 93 THR A N 1
ATOM 727 C CA . THR A 1 93 ? -13.883 17.531 4.715 1 96.06 93 THR A CA 1
ATOM 728 C C . THR A 1 93 ? -14.26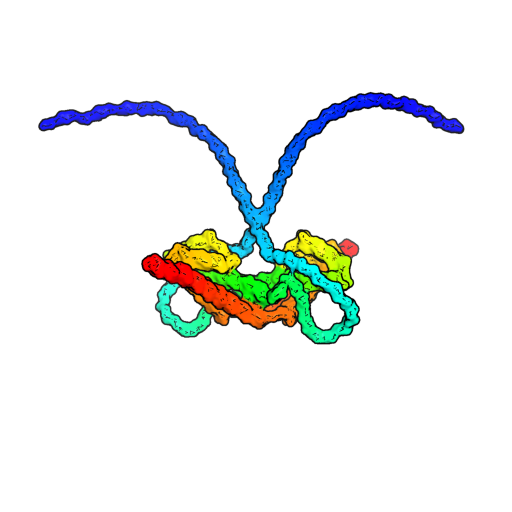6 18.359 5.934 1 96.06 93 THR A C 1
ATOM 730 O O . THR A 1 93 ? -15.344 18.953 5.969 1 96.06 93 THR A O 1
ATOM 733 N N . GLN A 1 94 ? -13.375 18.375 6.914 1 95.44 94 GLN A N 1
ATOM 734 C CA . GLN A 1 94 ? -13.625 19.156 8.117 1 95.44 94 GLN A CA 1
ATOM 735 C C . GLN A 1 94 ? -13.656 20.656 7.801 1 95.44 94 GLN A C 1
ATOM 737 O O . GLN A 1 94 ? -14.523 21.375 8.297 1 95.44 94 GLN A O 1
ATOM 742 N N . LEU A 1 95 ? -12.766 21.125 6.945 1 96.69 95 LEU A N 1
ATOM 743 C CA . LEU A 1 95 ? -12.648 22.547 6.605 1 96.69 95 LEU A CA 1
ATOM 744 C C . LEU A 1 95 ? -13.844 23.016 5.785 1 96.69 95 LEU A C 1
ATOM 746 O O . LEU A 1 95 ? -14.258 24.172 5.879 1 96.69 95 LEU A O 1
ATOM 750 N N . GLU A 1 96 ? -14.352 22.109 4.934 1 94.88 96 GLU A N 1
ATOM 751 C CA . GLU A 1 96 ? -15.492 22.438 4.09 1 94.88 96 GLU A CA 1
ATOM 752 C C . GLU A 1 96 ? -16.656 22.953 4.926 1 94.88 96 GLU A C 1
ATOM 754 O O . GLU A 1 96 ? -17.391 23.844 4.496 1 94.88 96 GLU A O 1
ATOM 759 N N . SER A 1 97 ? -16.781 22.438 6.113 1 93.19 97 SER A N 1
ATOM 760 C CA . SER A 1 97 ? -17.906 22.797 6.98 1 93.19 97 SER A CA 1
ATOM 761 C C . SER A 1 97 ? -17.516 23.922 7.938 1 93.19 97 SER A C 1
ATOM 763 O O . SER A 1 97 ? -18.359 24.75 8.281 1 93.19 97 SER A O 1
ATOM 765 N N . TYR A 1 98 ? -16.297 24.016 8.312 1 93.5 98 TYR A N 1
ATOM 766 C CA . TYR A 1 98 ? -15.945 24.859 9.453 1 93.5 98 TYR A CA 1
ATOM 767 C C . TYR A 1 98 ? -15.156 26.078 9 1 93.5 98 TYR A C 1
ATOM 769 O O . TYR A 1 98 ? -15.133 27.094 9.688 1 93.5 98 TYR A O 1
ATOM 777 N N . ASN A 1 99 ? -14.469 26.031 7.879 1 95.94 99 ASN A N 1
ATOM 778 C CA . ASN A 1 99 ? -13.586 27.094 7.406 1 95.94 99 ASN A CA 1
ATOM 779 C C . ASN A 1 99 ? -13.406 27.031 5.891 1 95.94 99 ASN A C 1
ATOM 781 O O . ASN A 1 99 ? -12.398 26.516 5.402 1 95.94 99 ASN A O 1
ATOM 785 N N . ARG A 1 100 ? -14.297 27.703 5.215 1 96.19 100 ARG A N 1
ATOM 786 C CA . ARG A 1 100 ? -14.344 27.641 3.76 1 96.19 100 ARG A CA 1
ATOM 787 C C . ARG A 1 100 ? -13.109 28.281 3.135 1 96.19 100 ARG A C 1
ATOM 789 O O . ARG A 1 100 ? -12.641 27.828 2.086 1 96.19 100 ARG A O 1
ATOM 796 N N . GLU A 1 101 ? -12.641 29.344 3.803 1 96.62 101 GLU A N 1
ATOM 797 C CA . GLU A 1 101 ? -11.43 29.984 3.289 1 96.62 101 GLU A CA 1
ATOM 798 C C . GLU A 1 101 ? -10.242 29.031 3.316 1 96.62 101 GLU A C 1
ATOM 800 O O . GLU A 1 101 ? -9.547 28.859 2.309 1 96.62 101 GLU A O 1
ATOM 805 N N . ALA A 1 102 ? -10.086 28.422 4.461 1 97.31 102 ALA A N 1
ATOM 806 C CA . ALA A 1 102 ? -9 27.453 4.605 1 97.31 102 ALA A CA 1
ATOM 807 C C . ALA A 1 102 ? -9.188 26.266 3.668 1 97.31 102 ALA A C 1
ATOM 809 O O . ALA A 1 102 ? -8.219 25.734 3.133 1 97.31 102 ALA A O 1
ATOM 810 N N . TYR A 1 103 ? -10.422 25.875 3.48 1 97.75 103 TYR A N 1
ATOM 811 C CA . TYR A 1 103 ? -10.742 24.812 2.535 1 97.75 103 TYR A CA 1
ATOM 812 C C . TYR A 1 103 ? -10.242 25.156 1.138 1 97.75 103 TYR A C 1
ATOM 814 O O . TYR A 1 103 ? -9.602 24.344 0.481 1 97.75 103 TYR A O 1
ATOM 822 N N . GLY A 1 104 ? -10.539 26.344 0.693 1 97.56 104 GLY A N 1
ATOM 823 C CA . GLY A 1 104 ? -10.109 26.781 -0.624 1 97.56 104 GLY A CA 1
ATOM 824 C C . GLY A 1 104 ? -8.594 26.828 -0.774 1 97.56 104 GLY A C 1
ATOM 825 O O . GLY A 1 104 ? -8.062 26.406 -1.804 1 97.56 104 GLY A O 1
ATOM 826 N N . GLU A 1 105 ? -7.891 27.281 0.249 1 97.62 105 GLU A N 1
ATOM 827 C CA . GLU A 1 105 ? -6.434 27.375 0.221 1 97.62 105 GLU A CA 1
ATOM 828 C C . GLU A 1 105 ? -5.805 25.984 0.153 1 97.62 105 GLU A C 1
ATOM 830 O O . GLU A 1 105 ? -4.875 25.75 -0.625 1 97.62 105 GLU A O 1
ATOM 835 N N . LEU A 1 106 ? -6.375 25.109 0.917 1 98.12 106 LEU A N 1
ATOM 836 C CA . LEU A 1 106 ? -5.832 23.75 0.918 1 98.12 106 LEU A CA 1
ATOM 837 C C . LEU A 1 106 ? -6.148 23.031 -0.392 1 98.12 106 LEU A C 1
ATOM 839 O O . LEU A 1 106 ? -5.297 22.344 -0.946 1 98.12 106 LEU A O 1
ATOM 843 N N . MET A 1 107 ? -7.324 23.266 -0.886 1 97.62 107 MET A N 1
ATOM 844 C CA . MET A 1 107 ? -7.723 22.656 -2.145 1 97.62 107 MET A CA 1
ATOM 845 C C . MET A 1 107 ? -6.855 23.141 -3.297 1 97.62 107 MET A C 1
ATOM 847 O O . MET A 1 107 ? -6.449 22.359 -4.156 1 97.62 107 MET A O 1
ATOM 851 N N . ASP A 1 108 ? -6.582 24.391 -3.262 1 97.81 108 ASP A N 1
ATOM 852 C CA . ASP A 1 108 ? -5.699 24.953 -4.277 1 97.81 108 ASP A CA 1
ATOM 853 C C . ASP A 1 108 ? -4.309 24.328 -4.207 1 97.81 108 ASP A C 1
ATOM 855 O O . ASP A 1 108 ? -3.713 24.016 -5.238 1 97.81 108 ASP A O 1
ATOM 859 N N . PHE A 1 109 ? -3.846 24.156 -3.051 1 98.25 109 PHE A N 1
ATOM 860 C CA . PHE A 1 109 ? -2.529 23.562 -2.861 1 98.25 109 PHE A CA 1
ATOM 861 C C . PHE A 1 109 ? -2.518 22.109 -3.326 1 98.25 109 PHE A C 1
ATOM 863 O O . PHE A 1 109 ? -1.572 21.672 -3.984 1 98.25 109 PHE A O 1
ATOM 870 N N . VAL A 1 110 ? -3.539 21.375 -2.992 1 97.75 110 VAL A N 1
ATOM 871 C CA . VAL A 1 110 ? -3.67 19.969 -3.348 1 97.75 110 VAL A CA 1
ATOM 872 C C . VAL A 1 110 ? -3.727 19.812 -4.867 1 97.75 110 VAL A C 1
ATOM 874 O O . VAL A 1 110 ? -3.193 18.859 -5.422 1 97.75 110 VAL A O 1
ATOM 877 N N . ASN A 1 111 ? -4.285 20.734 -5.516 1 96.56 111 ASN A N 1
ATOM 878 C CA . ASN A 1 111 ? -4.43 20.703 -6.969 1 96.56 111 ASN A CA 1
ATOM 879 C C . ASN A 1 111 ? -3.1 20.969 -7.668 1 96.56 111 ASN A C 1
ATOM 881 O O . ASN A 1 111 ? -2.896 20.547 -8.805 1 96.56 111 ASN A O 1
ATOM 885 N N . ARG A 1 112 ? -2.16 21.562 -7.016 1 95.62 112 ARG A N 1
ATOM 886 C CA . ARG A 1 112 ? -0.879 21.938 -7.605 1 95.62 112 ARG A CA 1
ATOM 887 C C . ARG A 1 112 ? 0.222 20.969 -7.188 1 95.62 112 ARG A C 1
ATOM 889 O O . ARG A 1 112 ? 1.328 21 -7.73 1 95.62 112 ARG A O 1
ATOM 896 N N . ASN A 1 113 ? -0.153 20.188 -6.137 1 95.5 113 ASN A N 1
ATOM 897 C CA . ASN A 1 113 ? 0.88 19.328 -5.574 1 95.5 113 ASN A CA 1
ATOM 898 C C . ASN A 1 113 ? 0.385 17.891 -5.402 1 95.5 113 ASN A C 1
ATOM 900 O O . ASN A 1 113 ? -0.689 17.672 -4.844 1 95.5 113 ASN A O 1
ATOM 904 N N . SER A 1 114 ? 1.199 16.922 -5.789 1 91.19 114 SER A N 1
ATOM 905 C CA . SER A 1 114 ? 0.838 15.516 -5.715 1 91.19 114 SER A CA 1
ATOM 906 C C . SER A 1 114 ? 0.806 15.031 -4.27 1 91.19 114 SER A C 1
ATOM 908 O O . SER A 1 114 ? 1.7 15.352 -3.482 1 91.19 114 SER A O 1
ATOM 910 N N . LEU A 1 115 ? -0.181 14.164 -4.008 1 91.69 115 LEU A N 1
ATOM 911 C CA . LEU A 1 115 ? -0.323 13.562 -2.686 1 91.69 115 LEU A CA 1
ATOM 912 C C . LEU A 1 115 ? 0.442 12.25 -2.598 1 91.69 115 LEU A C 1
ATOM 914 O O . LEU A 1 115 ? 0.551 11.656 -1.52 1 91.69 115 LEU A O 1
ATOM 918 N N . ASN A 1 116 ? 1.046 11.867 -3.707 1 87.31 116 ASN A N 1
ATOM 919 C CA . ASN A 1 116 ? 1.668 10.555 -3.783 1 87.31 116 ASN A CA 1
ATOM 920 C C . ASN A 1 116 ? 2.979 10.508 -3.004 1 87.31 116 ASN A C 1
ATOM 922 O O . ASN A 1 116 ? 3.482 9.43 -2.691 1 87.31 116 ASN A O 1
ATOM 926 N N . ASP A 1 117 ? 3.52 11.625 -2.857 1 92.25 117 ASP A N 1
ATOM 927 C CA . ASP A 1 117 ? 4.699 11.734 -2.006 1 92.25 117 ASP A CA 1
ATOM 928 C C . ASP A 1 117 ? 4.398 12.562 -0.755 1 92.25 117 ASP A C 1
ATOM 930 O O . ASP A 1 117 ? 4.535 13.781 -0.765 1 92.25 117 ASP A O 1
ATOM 934 N N . ALA A 1 118 ? 4.176 11.797 0.199 1 94.56 118 ALA A N 1
ATOM 935 C CA . ALA A 1 118 ? 3.717 12.406 1.445 1 94.56 118 ALA A CA 1
ATOM 936 C C . ALA A 1 118 ? 4.754 13.391 1.989 1 94.56 118 ALA A C 1
ATOM 938 O O . ALA A 1 118 ? 4.41 14.492 2.414 1 94.56 118 ALA A O 1
ATOM 939 N N . ASP A 1 119 ? 5.961 13.023 1.955 1 92 119 ASP A N 1
ATOM 940 C CA . ASP A 1 119 ? 7.012 13.836 2.557 1 92 119 ASP A CA 1
ATOM 941 C C . ASP A 1 119 ? 7.18 15.156 1.807 1 92 119 ASP A C 1
ATOM 943 O O . ASP A 1 119 ? 7.227 16.219 2.422 1 92 119 ASP A O 1
ATOM 947 N N . THR A 1 120 ? 7.227 15.055 0.521 1 95.62 120 THR A N 1
ATOM 948 C CA . THR A 1 120 ? 7.387 16.266 -0.286 1 95.62 120 THR A CA 1
ATOM 949 C C . THR A 1 120 ? 6.168 17.172 -0.152 1 95.62 120 THR A C 1
ATOM 951 O O . THR A 1 120 ? 6.301 18.391 -0.077 1 95.62 120 THR A O 1
ATOM 954 N N . PHE A 1 121 ? 5.047 16.578 -0.164 1 97.75 121 PHE A N 1
ATOM 955 C CA . PHE A 1 121 ? 3.807 17.328 -0.045 1 97.75 121 PHE A CA 1
ATOM 956 C C . PHE A 1 121 ? 3.818 18.188 1.212 1 97.75 121 PHE A C 1
ATOM 958 O O . PHE A 1 121 ? 3.625 19.406 1.138 1 97.75 121 PHE A O 1
ATOM 965 N N . CYS A 1 122 ? 4.129 17.609 2.367 1 97.62 122 CYS A N 1
ATOM 966 C CA . CYS A 1 122 ? 4.066 18.312 3.645 1 97.62 122 CYS A CA 1
ATOM 967 C C . CYS A 1 122 ? 5.211 19.297 3.775 1 97.62 122 CYS A C 1
ATOM 969 O O . CYS A 1 122 ? 5.047 20.375 4.375 1 97.62 122 CYS A O 1
ATOM 971 N N . LYS A 1 123 ? 6.32 18.938 3.176 1 97.56 123 LYS A N 1
ATOM 972 C CA . LYS A 1 123 ? 7.461 19.844 3.18 1 97.56 123 LYS A CA 1
ATOM 973 C C . LYS A 1 123 ? 7.125 21.141 2.453 1 97.56 123 LYS A C 1
ATOM 975 O O . LYS A 1 123 ? 7.488 22.234 2.912 1 97.56 123 LYS A O 1
ATOM 980 N N . LYS A 1 124 ? 6.457 21 1.373 1 97.94 124 LYS A N 1
ATOM 981 C CA . LYS A 1 124 ? 6.062 22.172 0.602 1 97.94 124 LYS A CA 1
ATOM 982 C C . LYS A 1 124 ? 4.941 22.938 1.298 1 97.94 124 LYS A C 1
ATOM 984 O O . LYS A 1 124 ? 4.98 24.172 1.378 1 97.94 124 LYS A O 1
ATOM 989 N N . LEU A 1 125 ? 4.051 22.234 1.865 1 98.44 125 LEU A N 1
ATOM 990 C CA . LEU A 1 125 ? 2.867 22.844 2.467 1 98.44 125 LEU A CA 1
ATOM 991 C C . LEU A 1 125 ? 3.246 23.688 3.672 1 98.44 125 LEU A C 1
ATOM 993 O O . LEU A 1 125 ? 2.789 24.828 3.801 1 98.44 125 LEU A O 1
ATOM 997 N N . ILE A 1 126 ? 4.105 23.219 4.508 1 97.88 126 ILE A N 1
ATOM 998 C CA . ILE A 1 126 ? 4.406 23.859 5.777 1 97.88 126 ILE A CA 1
ATOM 999 C C . ILE A 1 126 ? 5.168 25.172 5.523 1 97.88 126 ILE A C 1
ATOM 1001 O O . ILE A 1 126 ? 5.188 26.062 6.375 1 97.88 126 ILE A O 1
ATOM 1005 N N . ARG A 1 127 ? 5.707 25.359 4.328 1 96.75 127 ARG A N 1
ATOM 1006 C CA . ARG A 1 127 ? 6.574 26.5 4.012 1 96.75 127 ARG A CA 1
ATOM 1007 C C . ARG A 1 127 ? 5.84 27.531 3.168 1 96.75 127 ARG A C 1
ATOM 1009 O O . ARG A 1 127 ? 6.34 28.641 2.965 1 96.75 127 ARG A O 1
ATOM 1016 N N . GLU A 1 128 ? 4.707 27.188 2.73 1 96.94 128 GLU A N 1
ATOM 1017 C CA . GLU A 1 128 ? 3.998 28.031 1.771 1 96.94 128 GLU A CA 1
ATOM 1018 C C . GLU A 1 128 ? 3.572 29.359 2.402 1 96.94 128 GLU A C 1
ATOM 1020 O O . GLU A 1 128 ? 3.721 30.422 1.794 1 96.94 128 GLU A O 1
ATOM 1025 N N . SER A 1 129 ? 2.941 29.406 3.545 1 95.94 129 SER A N 1
ATOM 1026 C CA . SER A 1 129 ? 2.482 30.562 4.305 1 95.94 129 SER A CA 1
ATOM 1027 C C . SER A 1 129 ? 2.154 30.188 5.746 1 95.94 129 SER A C 1
ATOM 1029 O O . SER A 1 129 ? 2.068 29 6.078 1 95.94 129 SER A O 1
ATOM 1031 N N . PRO A 1 130 ? 1.938 31.109 6.621 1 95.31 130 PRO A N 1
ATOM 1032 C CA . PRO A 1 130 ? 1.576 30.797 8 1 95.31 130 PRO A CA 1
ATOM 1033 C C . PRO A 1 130 ? 0.268 30.016 8.102 1 95.31 130 PRO A C 1
ATOM 1035 O O . PRO A 1 130 ? 0.137 29.125 8.953 1 95.31 130 PRO A O 1
ATOM 1038 N N . ARG A 1 131 ? -0.653 30.281 7.262 1 95.94 131 ARG A N 1
ATOM 1039 C CA . ARG A 1 131 ? -1.909 29.531 7.258 1 95.94 131 ARG A CA 1
ATOM 1040 C C . ARG A 1 131 ? -1.695 28.094 6.789 1 95.94 131 ARG A C 1
ATOM 1042 O O . ARG A 1 131 ? -2.273 27.156 7.348 1 95.94 131 ARG A O 1
ATOM 1049 N N . HIS A 1 132 ? -0.842 27.984 5.82 1 97.81 132 HIS A N 1
ATOM 1050 C CA . HIS A 1 132 ? -0.526 26.656 5.32 1 97.81 132 HIS A CA 1
ATOM 1051 C C . HIS A 1 132 ? 0.235 25.844 6.359 1 97.81 132 HIS A C 1
ATOM 1053 O O . HIS A 1 132 ? 0.09 24.609 6.422 1 97.81 132 HIS A O 1
ATOM 1059 N N . LYS A 1 133 ? 1.04 26.516 7.156 1 97.62 133 LYS A N 1
ATOM 1060 C CA . LYS A 1 133 ? 1.717 25.844 8.258 1 97.62 133 LYS A CA 1
ATOM 1061 C C . LYS A 1 133 ? 0.71 25.203 9.219 1 97.62 133 LYS A C 1
ATOM 1063 O O . LYS A 1 133 ? 0.872 24.047 9.617 1 97.62 133 LYS A O 1
ATOM 1068 N N . GLN A 1 134 ? -0.319 25.953 9.508 1 97.56 134 GLN A N 1
ATOM 1069 C CA . GLN A 1 134 ? -1.352 25.438 10.398 1 97.56 134 GLN A CA 1
ATOM 1070 C C . GLN A 1 134 ? -2.064 24.234 9.781 1 97.56 134 GLN A C 1
ATOM 1072 O O . GLN A 1 134 ? -2.373 23.266 10.477 1 97.56 134 GLN A O 1
ATOM 1077 N N . LEU A 1 135 ? -2.299 24.344 8.539 1 98.44 135 LEU A N 1
ATOM 1078 C CA . LEU A 1 135 ? -2.932 23.234 7.82 1 98.44 135 LEU A CA 1
ATOM 1079 C C . LEU A 1 135 ? -2.031 22 7.816 1 98.44 135 LEU A C 1
ATOM 1081 O O . LEU A 1 135 ? -2.506 20.875 8.008 1 98.44 135 LEU A O 1
ATOM 1085 N N . ALA A 1 136 ? -0.721 22.219 7.559 1 98.5 136 ALA A N 1
ATOM 1086 C CA . ALA A 1 136 ? 0.24 21.109 7.586 1 98.5 136 ALA A CA 1
ATOM 1087 C C . ALA A 1 136 ? 0.265 20.438 8.953 1 98.5 136 ALA A C 1
ATOM 1089 O O . ALA A 1 136 ? 0.256 19.219 9.055 1 98.5 136 ALA A O 1
ATOM 1090 N N . MET A 1 137 ? 0.246 21.25 9.977 1 98.19 137 MET A N 1
ATOM 1091 C CA . MET A 1 137 ? 0.276 20.719 11.336 1 98.19 137 MET A CA 1
ATOM 1092 C C . MET A 1 137 ? -0.986 19.922 11.633 1 98.19 137 MET A C 1
ATOM 1094 O O . MET A 1 137 ? -0.924 18.875 12.297 1 98.19 137 MET A O 1
ATOM 1098 N N . ARG A 1 138 ? -2.086 20.453 11.133 1 98.38 138 ARG A N 1
ATOM 1099 C CA . ARG A 1 138 ? -3.342 19.734 11.32 1 98.38 138 ARG A CA 1
ATOM 1100 C C . ARG A 1 138 ? -3.316 18.391 10.594 1 98.38 138 ARG A C 1
ATOM 1102 O O . ARG A 1 138 ? -3.783 17.391 11.125 1 98.38 138 ARG A O 1
ATOM 1109 N N . ILE A 1 139 ? -2.783 18.312 9.445 1 98.19 139 ILE A N 1
ATOM 1110 C CA . ILE A 1 139 ? -2.682 17.094 8.664 1 98.19 139 ILE A CA 1
ATOM 1111 C C . ILE A 1 139 ? -1.784 16.094 9.383 1 98.19 139 ILE A C 1
ATOM 1113 O O . ILE A 1 139 ? -2.115 14.906 9.484 1 98.19 139 ILE A O 1
ATOM 1117 N N . LEU A 1 140 ? -0.665 16.562 9.922 1 98.06 140 LEU A N 1
ATOM 1118 C CA . LEU A 1 140 ? 0.245 15.695 10.648 1 98.06 140 LEU A CA 1
ATOM 1119 C C . LEU A 1 140 ? -0.444 15.094 11.875 1 98.06 140 LEU A C 1
ATOM 1121 O O . LEU A 1 140 ? -0.268 13.906 12.164 1 98.06 140 LEU A O 1
ATOM 1125 N N . GLU A 1 141 ? -1.254 15.836 12.516 1 98 141 GLU A N 1
ATOM 1126 C CA . GLU A 1 141 ? -1.988 15.383 13.695 1 98 141 GLU A CA 1
ATOM 1127 C C . GLU A 1 141 ? -3.023 14.32 13.32 1 98 141 GLU A C 1
ATOM 1129 O O . GLU A 1 141 ? -3.109 13.273 13.969 1 98 141 GLU A O 1
ATOM 1134 N N . VAL A 1 142 ? -3.748 14.656 12.289 1 97.94 142 VAL A N 1
ATOM 1135 C CA . VAL A 1 142 ? -4.801 13.742 11.859 1 97.94 142 VAL A CA 1
ATOM 1136 C C . VAL A 1 142 ? -4.18 12.438 11.367 1 97.94 142 VAL A C 1
ATOM 1138 O O . VAL A 1 142 ? -4.699 11.352 11.641 1 97.94 142 VAL A O 1
ATOM 1141 N N . ARG A 1 143 ? -3.086 12.594 10.68 1 97.44 143 ARG A N 1
ATOM 1142 C CA . ARG A 1 143 ? -2.371 11.422 10.18 1 97.44 143 ARG A CA 1
ATOM 1143 C C . ARG A 1 143 ? -1.98 10.492 11.328 1 97.44 143 ARG A C 1
ATOM 1145 O O . ARG A 1 143 ? -2.242 9.289 11.273 1 97.44 143 ARG A O 1
ATOM 1152 N N . SER A 1 144 ? -1.405 11.047 12.336 1 97.56 144 SER A N 1
ATOM 1153 C CA . SER A 1 144 ? -0.966 10.281 13.492 1 97.56 144 SER A CA 1
ATOM 1154 C C . SER A 1 144 ? -2.152 9.68 14.234 1 97.56 144 SER A C 1
ATOM 1156 O O . SER A 1 144 ? -2.125 8.5 14.609 1 97.56 144 SER A O 1
ATOM 1158 N N . ALA A 1 145 ? -3.199 10.406 14.414 1 97.75 145 ALA A N 1
ATOM 1159 C CA . ALA A 1 145 ? -4.383 9.922 15.125 1 97.75 145 ALA A CA 1
ATOM 1160 C C . ALA A 1 145 ? -5.07 8.805 14.344 1 97.75 145 ALA A C 1
ATOM 1162 O O . ALA A 1 145 ? -5.508 7.816 14.93 1 97.75 145 ALA A O 1
ATOM 1163 N N . TYR A 1 146 ? -5.094 9.055 13.094 1 97.75 146 TYR A N 1
ATOM 1164 C CA . TYR A 1 146 ? -5.816 8.086 12.273 1 97.75 146 TYR A CA 1
ATOM 1165 C C . TYR A 1 146 ? -5.109 6.73 12.289 1 97.75 146 TYR A C 1
ATOM 1167 O O . TYR A 1 146 ? -5.746 5.695 12.508 1 97.75 146 TYR A O 1
ATOM 1175 N N . VAL A 1 147 ? -3.805 6.723 12.016 1 98.31 147 VAL A N 1
ATOM 1176 C CA . VAL A 1 147 ? -3.061 5.473 11.898 1 98.31 147 VAL A CA 1
ATOM 1177 C C . VAL A 1 147 ? -3.074 4.734 13.234 1 98.31 147 VAL A C 1
ATOM 1179 O O . VAL A 1 147 ? -3.117 3.502 13.273 1 98.31 147 VAL A O 1
ATOM 1182 N N . LYS A 1 148 ? -3.178 5.387 14.344 1 97.81 148 LYS A N 1
ATOM 1183 C CA . LYS A 1 148 ? -3.02 4.785 15.664 1 97.81 148 LYS A CA 1
ATOM 1184 C C . LYS A 1 148 ? -4.371 4.379 16.25 1 97.81 148 LYS A C 1
ATOM 1186 O O . LYS A 1 148 ? -4.469 3.377 16.953 1 97.81 148 LYS A O 1
ATOM 1191 N N . HIS A 1 149 ? -5.445 5.117 15.805 1 96.69 149 HIS A N 1
ATOM 1192 C CA . HIS A 1 149 ? -6.672 4.918 16.562 1 96.69 149 HIS A CA 1
ATOM 1193 C C . HIS A 1 149 ? -7.836 4.559 15.641 1 96.69 149 HIS A C 1
ATOM 1195 O O . HIS A 1 149 ? -8.766 3.863 16.062 1 96.69 149 HIS A O 1
ATOM 1201 N N . ASP A 1 150 ? -7.797 5.035 14.438 1 97.06 150 ASP A N 1
ATOM 1202 C CA . ASP A 1 150 ? -8.992 4.895 13.609 1 97.06 150 ASP A CA 1
ATOM 1203 C C . ASP A 1 150 ? -8.812 3.787 12.57 1 97.06 150 ASP A C 1
ATOM 1205 O O . ASP A 1 150 ? -9.773 3.105 12.211 1 97.06 150 ASP A O 1
ATOM 1209 N N . PHE A 1 151 ? -7.641 3.664 12.039 1 97.75 151 PHE A N 1
ATOM 1210 C CA . PHE A 1 151 ? -7.41 2.635 11.031 1 97.75 151 PHE A CA 1
ATOM 1211 C C . PHE A 1 151 ? -7.562 1.243 11.633 1 97.75 151 PHE A C 1
ATOM 1213 O O . PHE A 1 151 ? -6.977 0.946 12.68 1 97.75 151 PHE A O 1
ATOM 1220 N N . GLU A 1 152 ? -8.297 0.413 10.984 1 97.94 152 GLU A N 1
ATOM 1221 C CA . GLU A 1 152 ? -8.609 -0.91 11.516 1 97.94 152 GLU A CA 1
ATOM 1222 C C . GLU A 1 152 ? -7.637 -1.961 10.984 1 97.94 152 GLU A C 1
ATOM 1224 O O . GLU A 1 152 ? -7.957 -2.693 10.047 1 97.94 152 GLU A O 1
ATOM 1229 N N . TRP A 1 153 ? -6.586 -2.174 11.68 1 98.56 153 TRP A N 1
ATOM 1230 C CA . TRP A 1 153 ? -5.48 -3.033 11.273 1 98.56 153 TRP A CA 1
ATOM 1231 C C . TRP A 1 153 ? -5.926 -4.488 11.172 1 98.56 153 TRP A C 1
ATOM 1233 O O . TRP A 1 153 ? -5.516 -5.207 10.258 1 98.56 153 TRP A O 1
ATOM 1243 N N . ASP A 1 154 ? -6.746 -4.898 12.078 1 98.06 154 ASP A N 1
ATOM 1244 C CA . ASP A 1 154 ? -7.25 -6.27 12.008 1 98.06 154 ASP A CA 1
ATOM 1245 C C . ASP A 1 154 ? -8.133 -6.465 10.781 1 98.06 154 ASP A C 1
ATOM 1247 O O . ASP A 1 154 ? -8.133 -7.539 10.172 1 98.06 154 ASP A O 1
ATOM 1251 N N . ASN A 1 155 ? -8.859 -5.465 10.492 1 98.12 155 ASN A N 1
ATOM 1252 C CA . ASN A 1 155 ? -9.688 -5.543 9.297 1 98.12 155 ASN A CA 1
ATOM 1253 C C . ASN A 1 155 ? -8.844 -5.555 8.031 1 98.12 155 ASN A C 1
ATOM 1255 O O . ASN A 1 155 ? -9.164 -6.25 7.066 1 98.12 155 ASN A O 1
ATOM 1259 N N . LEU A 1 156 ? -7.754 -4.781 7.98 1 98.69 156 LEU A N 1
ATOM 1260 C CA . LEU A 1 156 ? -6.816 -4.824 6.863 1 98.69 156 LEU A CA 1
ATOM 1261 C C . LEU A 1 156 ? -6.305 -6.246 6.641 1 98.69 156 LEU A C 1
ATOM 1263 O O . LEU A 1 156 ? -6.301 -6.734 5.508 1 98.69 156 LEU A O 1
ATOM 1267 N N . LYS A 1 157 ? -5.891 -6.867 7.699 1 98.69 157 LYS A N 1
ATOM 1268 C CA . LYS A 1 157 ? -5.379 -8.234 7.633 1 98.69 157 LYS A CA 1
ATOM 1269 C C . LYS A 1 157 ? -6.441 -9.195 7.102 1 98.69 157 LYS A C 1
ATOM 1271 O O . LYS A 1 157 ? -6.188 -9.945 6.16 1 98.69 157 LYS A O 1
ATOM 1276 N N . ARG A 1 158 ? -7.586 -9.094 7.648 1 98.56 158 ARG A N 1
ATOM 1277 C CA . ARG A 1 158 ? -8.688 -9.961 7.25 1 98.56 158 ARG A CA 1
ATOM 1278 C C . ARG A 1 158 ? -9.023 -9.781 5.773 1 98.56 158 ARG A C 1
ATOM 1280 O O . ARG A 1 158 ? -9.172 -10.766 5.043 1 98.56 158 ARG A O 1
ATOM 1287 N N . LEU A 1 159 ? -9.133 -8.555 5.395 1 98.38 159 LEU A N 1
ATOM 1288 C CA . LEU A 1 159 ? -9.469 -8.258 4.008 1 98.38 159 LEU A CA 1
ATOM 1289 C C . LEU A 1 159 ? -8.359 -8.719 3.068 1 98.38 159 LEU A C 1
ATOM 1291 O O . LEU A 1 159 ? -8.633 -9.172 1.953 1 98.38 159 LEU A O 1
ATOM 1295 N N . SER A 1 160 ? -7.113 -8.609 3.486 1 98.56 160 SER A N 1
ATOM 1296 C CA . SER A 1 160 ? -5.992 -9.062 2.664 1 98.56 160 SER A CA 1
ATOM 1297 C C . SER A 1 160 ? -6.047 -10.562 2.434 1 98.56 160 SER A C 1
ATOM 1299 O O . SER A 1 160 ? -5.824 -11.039 1.317 1 98.56 160 SER A O 1
ATOM 1301 N N . PHE A 1 161 ? -6.395 -11.32 3.473 1 98.69 161 PHE A N 1
ATOM 1302 C CA . PHE A 1 161 ? -6.578 -12.758 3.344 1 98.69 161 PHE A CA 1
ATOM 1303 C C . PHE A 1 161 ? -7.691 -13.078 2.35 1 98.69 161 PHE A C 1
ATOM 1305 O O . PHE A 1 161 ? -7.488 -13.852 1.413 1 98.69 161 PHE A O 1
ATOM 1312 N N . LYS A 1 162 ? -8.766 -12.445 2.582 1 98.31 162 LYS A N 1
ATOM 1313 C CA . LYS A 1 162 ? -9.961 -12.695 1.782 1 98.31 162 LYS A CA 1
ATOM 1314 C C . LYS A 1 162 ? -9.727 -12.359 0.314 1 98.31 162 LYS A C 1
ATOM 1316 O O . LYS A 1 162 ? -10.078 -13.133 -0.574 1 98.31 162 LYS A O 1
ATOM 1321 N N . MET A 1 163 ? -9.102 -11.219 0.09 1 97.44 163 MET A N 1
ATOM 1322 C CA . MET A 1 163 ? -8.922 -10.734 -1.275 1 97.44 163 MET A CA 1
ATOM 1323 C C . MET A 1 163 ? -7.973 -11.641 -2.055 1 97.44 163 MET A C 1
ATOM 1325 O O . MET A 1 163 ? -8.203 -11.914 -3.232 1 97.44 163 MET A O 1
ATOM 1329 N N . VAL A 1 164 ? -6.953 -12.047 -1.396 1 97.75 164 VAL A N 1
ATOM 1330 C CA . VAL A 1 164 ? -6.02 -12.961 -2.049 1 97.75 164 VAL A CA 1
ATOM 1331 C C . VAL A 1 164 ? -6.723 -14.281 -2.369 1 97.75 164 VAL A C 1
ATOM 1333 O O . VAL A 1 164 ? -6.613 -14.797 -3.484 1 97.75 164 VAL A O 1
ATOM 1336 N N . ASP A 1 165 ? -7.504 -14.797 -1.451 1 97.56 165 ASP A N 1
ATOM 1337 C CA . ASP A 1 165 ? -8.242 -16.047 -1.652 1 97.56 165 ASP A CA 1
ATOM 1338 C C . ASP A 1 165 ? -9.266 -15.898 -2.775 1 97.56 165 ASP A C 1
ATOM 1340 O O . ASP A 1 165 ? -9.383 -16.766 -3.633 1 97.56 165 ASP A O 1
ATOM 1344 N N . GLU A 1 166 ? -9.938 -14.797 -2.754 1 97.75 166 GLU A N 1
ATOM 1345 C CA . GLU A 1 166 ? -10.953 -14.555 -3.775 1 97.75 166 GLU A CA 1
ATOM 1346 C C . GLU A 1 166 ? -10.32 -14.406 -5.156 1 97.75 166 GLU A C 1
ATOM 1348 O O . GLU A 1 166 ? -10.852 -14.914 -6.148 1 97.75 166 GLU A O 1
ATOM 1353 N N . ALA A 1 167 ? -9.258 -13.703 -5.223 1 96.94 167 ALA A N 1
ATOM 1354 C CA . ALA A 1 167 ? -8.562 -13.531 -6.496 1 96.94 167 ALA A CA 1
ATOM 1355 C C . ALA A 1 167 ? -8.078 -14.867 -7.043 1 96.94 167 ALA A C 1
ATOM 1357 O O . ALA A 1 167 ? -8.211 -15.141 -8.242 1 96.94 167 ALA A O 1
ATOM 1358 N N . ASN A 1 168 ? -7.492 -15.688 -6.145 1 96.56 168 ASN A N 1
ATOM 1359 C CA . ASN A 1 168 ? -7.035 -17.016 -6.551 1 96.56 168 ASN A CA 1
ATOM 1360 C C . ASN A 1 168 ? -8.188 -17.875 -7.047 1 96.56 168 ASN A C 1
ATOM 1362 O O . ASN A 1 168 ? -8.086 -18.516 -8.094 1 96.56 168 ASN A O 1
ATOM 1366 N N . THR A 1 169 ? -9.281 -17.891 -6.34 1 97.31 169 THR A N 1
ATOM 1367 C CA . THR A 1 169 ? -10.445 -18.688 -6.68 1 97.31 169 THR A CA 1
ATOM 1368 C C . THR A 1 169 ? -11.055 -18.234 -8.008 1 97.31 169 THR A C 1
ATOM 1370 O O . THR A 1 169 ? -11.375 -19.062 -8.867 1 97.31 169 THR A O 1
ATOM 1373 N N . LYS A 1 170 ? -11.18 -16.953 -8.156 1 97.25 170 LYS A N 1
ATOM 1374 C CA . LYS A 1 170 ? -11.758 -16.406 -9.383 1 97.25 170 LYS A CA 1
ATOM 1375 C C . LYS A 1 170 ? -10.898 -16.766 -10.594 1 97.25 170 LYS A C 1
ATOM 1377 O O . LYS A 1 170 ? -11.422 -17.172 -11.633 1 97.25 170 LYS A O 1
ATOM 1382 N N . LEU A 1 171 ? -9.656 -16.594 -10.5 1 96.94 171 LEU A N 1
ATOM 1383 C CA . LEU A 1 171 ? -8.75 -16.891 -11.602 1 96.94 171 LEU A CA 1
ATOM 1384 C C . LEU A 1 171 ? -8.875 -18.359 -12.016 1 96.94 171 LEU A C 1
ATOM 1386 O O . LEU A 1 171 ? -9.008 -18.672 -13.195 1 96.94 171 LEU A O 1
ATOM 1390 N N . MET A 1 172 ? -8.82 -19.203 -10.977 1 94.94 172 MET A N 1
ATOM 1391 C CA . MET A 1 172 ? -8.875 -20.641 -11.258 1 94.94 172 MET A CA 1
ATOM 1392 C C . MET A 1 172 ? -10.234 -21.031 -11.836 1 94.94 172 MET A C 1
ATOM 1394 O O . MET A 1 172 ? -10.312 -21.844 -12.75 1 94.94 172 MET A O 1
ATOM 1398 N N . ARG A 1 173 ? -11.281 -20.469 -11.297 1 96.06 173 ARG A N 1
ATOM 1399 C CA . ARG A 1 173 ? -12.625 -20.734 -11.805 1 96.06 173 ARG A CA 1
ATOM 1400 C C . ARG A 1 173 ? -12.758 -20.312 -13.258 1 96.06 173 ARG A C 1
ATOM 1402 O O . ARG A 1 173 ? -13.234 -21.078 -14.102 1 96.06 173 ARG A O 1
ATOM 1409 N N . ASP A 1 174 ? -12.297 -19.141 -13.586 1 95.38 174 ASP A N 1
ATOM 1410 C CA . ASP A 1 174 ? -12.359 -18.625 -14.953 1 95.38 174 ASP A CA 1
ATOM 1411 C C . ASP A 1 174 ? -11.531 -19.484 -15.898 1 95.38 174 ASP A C 1
ATOM 1413 O O . ASP A 1 174 ? -11.969 -19.781 -17.016 1 95.38 174 ASP A O 1
ATOM 1417 N N . TYR A 1 175 ? -10.461 -19.828 -15.438 1 94.5 175 TYR A N 1
ATOM 1418 C CA . TYR A 1 175 ? -9.578 -20.656 -16.266 1 94.5 175 TYR A CA 1
ATOM 1419 C C . TYR A 1 175 ? -10.211 -22 -16.578 1 94.5 175 TYR A C 1
ATOM 1421 O O . TYR A 1 175 ? -10.203 -22.453 -17.719 1 94.5 175 TYR A O 1
ATOM 1429 N N . VAL A 1 176 ? -10.766 -22.672 -15.609 1 92.62 176 VAL A N 1
ATOM 1430 C CA . VAL A 1 176 ? -11.367 -24 -15.758 1 92.62 176 VAL A CA 1
ATOM 1431 C C . VAL A 1 176 ? -12.594 -23.906 -16.656 1 92.62 176 VAL A C 1
ATOM 1433 O O . VAL A 1 176 ? -12.805 -24.766 -17.516 1 92.62 176 VAL A O 1
ATOM 1436 N N . LEU A 1 177 ? -13.32 -22.844 -16.5 1 92.56 177 LEU A N 1
ATOM 1437 C CA . LEU A 1 177 ? -14.508 -22.641 -17.328 1 92.56 177 LEU A CA 1
ATOM 1438 C C . LEU A 1 177 ? -14.125 -22.453 -18.797 1 92.56 177 LEU A C 1
ATOM 1440 O O . LEU A 1 177 ? -14.828 -22.922 -19.688 1 92.56 177 LEU A O 1
ATOM 1444 N N . GLU A 1 178 ? -13.117 -21.781 -19.047 1 90.38 178 GLU A N 1
ATOM 1445 C CA . GLU A 1 178 ? -12.633 -21.516 -20.406 1 90.38 178 GLU A CA 1
ATOM 1446 C C . GLU A 1 178 ? -12.086 -22.781 -21.047 1 90.38 178 GLU A C 1
ATOM 1448 O O . GLU A 1 178 ? -12.211 -22.969 -22.266 1 90.38 178 GLU A O 1
ATOM 1453 N N . THR A 1 179 ? -11.516 -23.641 -20.281 1 87.06 179 THR A N 1
ATOM 1454 C CA . THR A 1 179 ? -10.828 -24.797 -20.844 1 87.06 179 THR A CA 1
ATOM 1455 C C . THR A 1 179 ? -11.75 -26.016 -20.859 1 87.06 179 THR A C 1
ATOM 1457 O O . THR A 1 179 ? -11.516 -26.969 -21.609 1 87.06 179 THR A O 1
ATOM 1460 N N . SER A 1 180 ? -12.711 -26.109 -19.875 1 84.12 180 SER A N 1
ATOM 1461 C CA . SER A 1 180 ? -13.68 -27.203 -19.906 1 84.12 180 SER A CA 1
ATOM 1462 C C . SER A 1 180 ? -14.625 -27.062 -21.094 1 84.12 180 SER A C 1
ATOM 1464 O O . SER A 1 180 ? -15.078 -28.078 -21.656 1 84.12 180 SER A O 1
ATOM 1466 N N . HIS A 1 181 ? -15.117 -25.984 -21.391 1 68.56 181 HIS A N 1
ATOM 1467 C CA . HIS A 1 181 ? -15.984 -25.828 -22.547 1 68.56 181 HIS A CA 1
ATOM 1468 C C . HIS A 1 181 ? -15.234 -26.172 -23.844 1 68.56 181 HIS A C 1
ATOM 1470 O O . HIS A 1 181 ? -15.859 -26.562 -24.828 1 68.56 181 HIS A O 1
ATOM 1476 N N . ILE A 1 182 ? -14.016 -25.969 -23.859 1 58.84 182 ILE A N 1
ATOM 1477 C CA . ILE A 1 182 ? -13.25 -26.344 -25.047 1 58.84 182 ILE A CA 1
ATOM 1478 C C . ILE A 1 182 ? -13.242 -27.875 -25.188 1 58.84 182 ILE A C 1
ATOM 1480 O O . ILE A 1 182 ? -13.344 -28.391 -26.297 1 58.84 182 ILE A O 1
ATOM 1484 N N . GLU A 1 183 ? -13.188 -28.594 -24.125 1 56.59 183 GLU A N 1
ATOM 1485 C CA . GLU A 1 183 ? -13.188 -30.047 -24.234 1 56.59 183 GLU A CA 1
ATOM 1486 C C . GLU A 1 183 ? -14.562 -30.562 -24.641 1 56.59 183 GLU A C 1
ATOM 1488 O O . GLU A 1 183 ? -14.664 -31.594 -25.312 1 56.59 183 GLU A O 1
ATOM 1493 N N . ASP A 1 184 ? -15.609 -29.953 -24.188 1 54.25 184 ASP A N 1
ATOM 1494 C CA . ASP A 1 184 ? -16.906 -30.484 -24.625 1 54.25 184 ASP A CA 1
ATOM 1495 C C . ASP A 1 184 ? -17.125 -30.188 -26.109 1 54.25 184 ASP A C 1
ATOM 1497 O O . ASP A 1 184 ? -17.859 -30.922 -26.797 1 54.25 184 ASP A O 1
ATOM 1501 N N . ASP A 1 185 ? -16.594 -29.156 -26.578 1 49.72 185 ASP A N 1
ATOM 1502 C CA . ASP A 1 185 ? -16.875 -28.859 -27.984 1 49.72 185 ASP A CA 1
ATOM 1503 C C . ASP A 1 185 ? -15.961 -29.672 -28.906 1 49.72 185 ASP A C 1
ATOM 1505 O O . ASP A 1 185 ? -16.109 -29.625 -30.125 1 49.72 185 ASP A O 1
ATOM 1509 N N . ASN A 1 186 ? -14.891 -30.234 -28.422 1 44.19 186 ASN A N 1
ATOM 1510 C CA . ASN A 1 186 ? -14.18 -31.125 -29.344 1 44.19 186 ASN A CA 1
ATOM 1511 C C . ASN A 1 186 ? -14.688 -32.562 -29.219 1 44.19 186 ASN A C 1
ATOM 1513 O O . ASN A 1 186 ? -14.93 -33.031 -28.125 1 44.19 186 ASN A O 1
ATOM 1517 N N . MET B 1 1 ? 18.094 -41.688 -77.25 1 19.47 1 MET B N 1
ATOM 1518 C CA . MET B 1 1 ? 19.266 -40.844 -77.062 1 19.47 1 MET B CA 1
ATOM 1519 C C . MET B 1 1 ? 18.875 -39.344 -77.062 1 19.47 1 MET B C 1
ATOM 1521 O O . MET B 1 1 ? 18.859 -38.719 -78.125 1 19.47 1 MET B O 1
ATOM 1525 N N . ALA B 1 2 ? 17.594 -39.188 -76.375 1 19.45 2 ALA B N 1
ATOM 1526 C CA . ALA B 1 2 ? 16.906 -37.906 -76.562 1 19.45 2 ALA B CA 1
ATOM 1527 C C . ALA B 1 2 ? 17.844 -36.75 -76.25 1 19.45 2 ALA B C 1
ATOM 1529 O O . ALA B 1 2 ? 18.859 -36.906 -75.562 1 19.45 2 ALA B O 1
ATOM 1530 N N . SER B 1 3 ? 17.312 -35.469 -76.438 1 19.56 3 SER B N 1
ATOM 1531 C CA . SER B 1 3 ? 17.562 -34.219 -77.188 1 19.56 3 SER B CA 1
ATOM 1532 C C . SER B 1 3 ? 18.344 -33.219 -76.312 1 19.56 3 SER B C 1
ATOM 1534 O O . SER B 1 3 ? 18.109 -33.125 -75.125 1 19.56 3 SER B O 1
ATOM 1536 N N . PRO B 1 4 ? 19.406 -32.625 -76.875 1 21.42 4 PRO B N 1
ATOM 1537 C CA . PRO B 1 4 ? 20.578 -31.812 -76.562 1 21.42 4 PRO B CA 1
ATOM 1538 C C . PRO B 1 4 ? 20.203 -30.391 -76.125 1 21.42 4 PRO B C 1
ATOM 1540 O O . PRO B 1 4 ? 20.688 -29.906 -75.125 1 21.42 4 PRO B O 1
ATOM 1543 N N . ARG B 1 5 ? 19.438 -29.531 -76.875 1 18.05 5 ARG B N 1
ATOM 1544 C CA . ARG B 1 5 ? 20.312 -28.469 -77.375 1 18.05 5 ARG B CA 1
ATOM 1545 C C . ARG B 1 5 ? 20.297 -27.281 -76.438 1 18.05 5 ARG B C 1
ATOM 1547 O O . ARG B 1 5 ? 21.344 -26.703 -76.125 1 18.05 5 ARG B O 1
ATOM 1554 N N . CYS B 1 6 ? 19.156 -26.547 -76.125 1 17.77 6 CYS B N 1
ATOM 1555 C CA . CYS B 1 6 ? 19.094 -25.219 -76.75 1 17.77 6 CYS B CA 1
ATOM 1556 C C . CYS B 1 6 ? 19.859 -24.203 -75.875 1 17.77 6 CYS B C 1
ATOM 1558 O O . CYS B 1 6 ? 20.125 -24.453 -74.688 1 17.77 6 CYS B O 1
ATOM 1560 N N . ALA B 1 7 ? 19.672 -22.812 -76.312 1 17.02 7 ALA B N 1
ATOM 1561 C CA . ALA B 1 7 ? 20.469 -21.656 -76.688 1 17.02 7 ALA B CA 1
ATOM 1562 C C . ALA B 1 7 ? 20.719 -20.734 -75.5 1 17.02 7 ALA B C 1
ATOM 1564 O O . ALA B 1 7 ? 20.125 -20.922 -74.438 1 17.02 7 ALA B O 1
ATOM 1565 N N . ALA B 1 8 ? 20.375 -19.391 -75.688 1 17.88 8 ALA B N 1
ATOM 1566 C CA . ALA B 1 8 ? 21.234 -18.203 -75.812 1 17.88 8 ALA B CA 1
ATOM 1567 C C . ALA B 1 8 ? 21.344 -17.469 -74.438 1 17.88 8 ALA B C 1
ATOM 1569 O O . ALA B 1 8 ? 20.453 -17.578 -73.625 1 17.88 8 ALA B O 1
ATOM 1570 N N . VAL B 1 9 ? 22.406 -16.672 -74.312 1 18.8 9 VAL B N 1
ATOM 1571 C CA . VAL B 1 9 ? 23.406 -16.047 -73.438 1 18.8 9 VAL B CA 1
ATOM 1572 C C . VAL B 1 9 ? 22.859 -14.727 -72.875 1 18.8 9 VAL B C 1
ATOM 1574 O O . VAL B 1 9 ? 23.391 -14.203 -71.938 1 18.8 9 VAL B O 1
ATOM 1577 N N . ALA B 1 10 ? 21.719 -14.023 -73.5 1 17.03 10 ALA B N 1
ATOM 1578 C CA . ALA B 1 10 ? 22.25 -12.68 -73.688 1 17.03 10 ALA B CA 1
ATOM 1579 C C . ALA B 1 10 ? 22.406 -11.953 -72.375 1 17.03 10 ALA B C 1
ATOM 1581 O O . ALA B 1 10 ? 21.797 -12.328 -71.375 1 17.03 10 ALA B O 1
ATOM 1582 N N . LEU B 1 11 ? 22.547 -10.602 -72.5 1 16.25 11 LEU B N 1
ATOM 1583 C CA . LEU B 1 11 ? 23.5 -9.555 -72.188 1 16.25 11 LEU B CA 1
ATOM 1584 C C . LEU B 1 11 ? 23.094 -8.805 -70.938 1 16.25 11 LEU B C 1
ATOM 1586 O O . LEU B 1 11 ? 23.875 -8.656 -70 1 16.25 11 LEU B O 1
ATOM 1590 N N . LEU B 1 12 ? 22.062 -7.793 -71 1 16.02 12 LEU B N 1
ATOM 1591 C CA . LEU B 1 12 ? 22.641 -6.457 -70.938 1 16.02 12 LEU B CA 1
ATOM 1592 C C . LEU B 1 12 ? 22.656 -5.961 -69.5 1 16.02 12 LEU B C 1
ATOM 1594 O O . LEU B 1 12 ? 22.047 -6.57 -68.625 1 16.02 12 LEU B O 1
ATOM 1598 N N . HIS B 1 13 ? 21.844 -4.777 -69.188 1 16.97 13 HIS B N 1
ATOM 1599 C CA . HIS B 1 13 ? 22.391 -3.445 -69 1 16.97 13 HIS B CA 1
ATOM 1600 C C . HIS B 1 13 ? 22.484 -3.141 -67.5 1 16.97 13 HIS B C 1
ATOM 1602 O O . HIS B 1 13 ? 21.797 -3.781 -66.688 1 16.97 13 HIS B O 1
ATOM 1608 N N . PRO B 1 14 ? 22.688 -1.756 -67.188 1 16.97 14 PRO B N 1
ATOM 1609 C CA . PRO B 1 14 ? 23.641 -1.058 -66.312 1 16.97 14 PRO B CA 1
ATOM 1610 C C . PRO B 1 14 ? 23.109 -0.886 -64.938 1 16.97 14 PRO B C 1
ATOM 1612 O O . PRO B 1 14 ? 21.953 -1.199 -64.625 1 16.97 14 PRO B O 1
ATOM 1615 N N . ALA B 1 15 ? 23.219 0.358 -64.438 1 16.48 15 ALA B N 1
ATOM 1616 C CA . ALA B 1 15 ? 24.078 0.957 -63.438 1 16.48 15 ALA B CA 1
ATOM 1617 C C . ALA B 1 15 ? 23.297 1.319 -62.188 1 16.48 15 ALA B C 1
ATOM 1619 O O . ALA B 1 15 ? 23.719 1.007 -61.062 1 16.48 15 ALA B O 1
ATOM 1620 N N . GLY B 1 16 ? 22.172 2.209 -62.25 1 15.86 16 GLY B N 1
ATOM 1621 C CA . GLY B 1 16 ? 22.484 3.486 -61.625 1 15.86 16 GLY B CA 1
ATOM 1622 C C . GLY B 1 16 ? 22.281 3.484 -60.125 1 15.86 16 GLY B C 1
ATOM 1623 O O . GLY B 1 16 ? 21.719 2.539 -59.562 1 15.86 16 GLY B O 1
ATOM 1624 N N . VAL B 1 17 ? 21.75 4.727 -59.531 1 18 17 VAL B N 1
ATOM 1625 C CA . VAL B 1 17 ? 22.25 5.695 -58.562 1 18 17 VAL B CA 1
ATOM 1626 C C . VAL B 1 17 ? 21.641 5.41 -57.188 1 18 17 VAL B C 1
ATOM 1628 O O . VAL B 1 17 ? 20.578 4.789 -57.094 1 18 17 VAL B O 1
ATOM 1631 N N . ALA B 1 18 ? 22.219 6.012 -56.094 1 18.5 18 ALA B N 1
ATOM 1632 C CA . ALA B 1 18 ? 22.703 5.898 -54.719 1 18.5 18 ALA B CA 1
ATOM 1633 C C . ALA B 1 18 ? 21.641 6.355 -53.719 1 18.5 18 ALA B C 1
ATOM 1635 O O . ALA B 1 18 ? 21.688 6.004 -52.531 1 18.5 18 ALA B O 1
ATOM 1636 N N . ALA B 1 19 ? 20.5 7.188 -54.062 1 18.62 19 ALA B N 1
ATOM 1637 C CA . ALA B 1 19 ? 20.469 8.344 -53.188 1 18.62 19 ALA B CA 1
ATOM 1638 C C . ALA B 1 19 ? 19.922 7.957 -51.812 1 18.62 19 ALA B C 1
ATOM 1640 O O . ALA B 1 19 ? 19.219 6.953 -51.656 1 18.62 19 ALA B O 1
ATOM 1641 N N . GLY B 1 20 ? 20.109 8.922 -50.688 1 18.48 20 GLY B N 1
ATOM 1642 C CA . GLY B 1 20 ? 20.531 9.164 -49.312 1 18.48 20 GLY B CA 1
ATOM 1643 C C . GLY B 1 20 ? 19.359 9.219 -48.344 1 18.48 20 GLY B C 1
ATOM 1644 O O . GLY B 1 20 ? 19.547 9.445 -47.156 1 18.48 20 GLY B O 1
ATOM 1645 N N . GLY B 1 21 ? 18.094 8.914 -48.719 1 19.08 21 GLY B N 1
ATOM 1646 C CA . GLY B 1 21 ? 17.172 9.727 -47.938 1 19.08 21 GLY B CA 1
ATOM 1647 C C . GLY B 1 21 ? 17.109 9.328 -46.5 1 19.08 21 GLY B C 1
ATOM 1648 O O . GLY B 1 21 ? 17.344 8.164 -46.156 1 19.08 21 GLY B O 1
ATOM 1649 N N . GLY B 1 22 ? 17.328 10.32 -45.531 1 19.62 22 GLY B N 1
ATOM 1650 C CA . GLY B 1 22 ? 17.594 10.5 -44.125 1 19.62 22 GLY B CA 1
ATOM 1651 C C . GLY B 1 22 ? 16.406 10.164 -43.25 1 19.62 22 GLY B C 1
ATOM 1652 O O . GLY B 1 22 ? 15.328 10.758 -43.375 1 19.62 22 GLY B O 1
ATOM 1653 N N . ALA B 1 23 ? 16.094 8.953 -42.906 1 20.62 23 ALA B N 1
ATOM 1654 C CA . ALA B 1 23 ? 14.938 8.492 -42.156 1 20.62 23 ALA B CA 1
ATOM 1655 C C . ALA B 1 23 ? 15 8.969 -40.719 1 20.62 23 ALA B C 1
ATOM 1657 O O . ALA B 1 23 ? 15.938 8.617 -39.969 1 20.62 23 ALA B O 1
ATOM 1658 N N . ARG B 1 24 ? 14.523 10.258 -40.438 1 20.08 24 ARG B N 1
ATOM 1659 C CA . ARG B 1 24 ? 14.477 10.766 -39.062 1 20.08 24 ARG B CA 1
ATOM 1660 C C . ARG B 1 24 ? 13.641 9.859 -38.188 1 20.08 24 ARG B C 1
ATOM 1662 O O . ARG B 1 24 ? 12.477 9.594 -38.469 1 20.08 24 ARG B O 1
ATOM 1669 N N . ARG B 1 25 ? 14.219 8.922 -37.469 1 19.42 25 ARG B N 1
ATOM 1670 C CA . ARG B 1 25 ? 13.68 7.988 -36.469 1 19.42 25 ARG B CA 1
ATOM 1671 C C . ARG B 1 25 ? 13.016 8.734 -35.312 1 19.42 25 ARG B C 1
ATOM 1673 O O . ARG B 1 25 ? 13.68 9.484 -34.594 1 19.42 25 ARG B O 1
ATOM 1680 N N . ARG B 1 26 ? 11.742 9.242 -35.531 1 21 26 ARG B N 1
ATOM 1681 C CA . ARG B 1 26 ? 10.969 9.875 -34.469 1 21 26 ARG B CA 1
ATOM 1682 C C . ARG B 1 26 ? 10.883 8.977 -33.25 1 21 26 ARG B C 1
ATOM 1684 O O . ARG B 1 26 ? 10.555 7.793 -33.344 1 21 26 ARG B O 1
ATOM 1691 N N . VAL B 1 27 ? 11.711 9.312 -32.281 1 19.91 27 VAL B N 1
ATOM 1692 C CA . VAL B 1 27 ? 11.922 8.789 -30.938 1 19.91 27 VAL B CA 1
ATOM 1693 C C . VAL B 1 27 ? 10.578 8.688 -30.203 1 19.91 27 VAL B C 1
ATOM 1695 O O . VAL B 1 27 ? 9.812 9.648 -30.172 1 19.91 27 VAL B O 1
ATOM 1698 N N . LEU B 1 28 ? 10.055 7.477 -30.109 1 21.12 28 LEU B N 1
ATOM 1699 C CA . LEU B 1 28 ? 8.828 7.016 -29.453 1 21.12 28 LEU B CA 1
ATOM 1700 C C . LEU B 1 28 ? 8.789 7.465 -28 1 21.12 28 LEU B C 1
ATOM 1702 O O . LEU B 1 28 ? 9.703 7.164 -27.234 1 21.12 28 LEU B O 1
ATOM 1706 N N . LEU B 1 29 ? 8.273 8.672 -27.781 1 19.91 29 LEU B N 1
ATOM 1707 C CA . LEU B 1 29 ? 8.047 9.328 -26.5 1 19.91 29 LEU B CA 1
ATOM 1708 C C . LEU B 1 29 ? 7.234 8.43 -25.578 1 19.91 29 LEU B C 1
ATOM 1710 O O . LEU B 1 29 ? 6.129 8.008 -25.922 1 19.91 29 LEU B O 1
ATOM 1714 N N . LEU B 1 30 ? 7.996 7.691 -24.641 1 20.75 30 LEU B N 1
ATOM 1715 C CA . LEU B 1 30 ? 7.645 6.809 -23.531 1 20.75 30 LEU B CA 1
ATOM 1716 C C . LEU B 1 30 ? 6.57 7.445 -22.656 1 20.75 30 LEU B C 1
ATOM 1718 O O . LEU B 1 30 ? 6.645 8.641 -22.344 1 20.75 30 LEU B O 1
ATOM 1722 N N . ASP B 1 31 ? 5.383 6.75 -22.438 1 21.94 31 ASP B N 1
ATOM 1723 C CA . ASP B 1 31 ? 4.031 6.867 -21.906 1 21.94 31 ASP B CA 1
ATOM 1724 C C . ASP B 1 31 ? 4.051 7.117 -20.391 1 21.94 31 ASP B C 1
ATOM 1726 O O . ASP B 1 31 ? 4.77 6.438 -19.656 1 21.94 31 ASP B O 1
ATOM 1730 N N . GLN B 1 32 ? 3.881 8.352 -19.859 1 22.77 32 GLN B N 1
ATOM 1731 C CA . GLN B 1 32 ? 3.748 8.945 -18.531 1 22.77 32 GLN B CA 1
ATOM 1732 C C . GLN B 1 32 ? 2.654 8.258 -17.734 1 22.77 32 GLN B C 1
ATOM 1734 O O . GLN B 1 32 ? 1.515 8.141 -18.188 1 22.77 32 GLN B O 1
ATOM 1739 N N . GLU B 1 33 ? 3.062 7.219 -16.812 1 26.31 33 GLU B N 1
ATOM 1740 C CA . GLU B 1 33 ? 2.207 6.449 -15.922 1 26.31 33 GLU B CA 1
ATOM 1741 C C . GLU B 1 33 ? 1.481 7.359 -14.93 1 26.31 33 GLU B C 1
ATOM 1743 O O . GLU B 1 33 ? 2.111 8.172 -14.25 1 26.31 33 GLU B O 1
ATOM 1748 N N . ARG B 1 34 ? 0.311 7.793 -15.062 1 30 34 ARG B N 1
ATOM 1749 C CA . ARG B 1 34 ? -0.559 8.602 -14.219 1 30 34 ARG B CA 1
ATOM 1750 C C . ARG B 1 34 ? -0.856 7.898 -12.898 1 30 34 ARG B C 1
ATOM 1752 O O . ARG B 1 34 ? -0.985 6.672 -12.859 1 30 34 ARG B O 1
ATOM 1759 N N . PRO B 1 35 ? -0.564 8.586 -11.75 1 31.77 35 PRO B N 1
ATOM 1760 C CA . PRO B 1 35 ? -0.908 8.07 -10.422 1 31.77 35 PRO B CA 1
ATOM 1761 C C . PRO B 1 35 ? -2.393 7.746 -10.281 1 31.77 35 PRO B C 1
ATOM 1763 O O . PRO B 1 35 ? -3.232 8.383 -10.922 1 31.77 35 PRO B O 1
ATOM 1766 N N . LEU B 1 36 ? -2.75 6.508 -9.859 1 30.36 36 LEU B N 1
ATOM 1767 C CA . LEU B 1 36 ? -4.043 5.836 -9.812 1 30.36 36 LEU B CA 1
ATOM 1768 C C . LEU B 1 36 ? -4.973 6.512 -8.805 1 30.36 36 LEU B C 1
ATOM 1770 O O . LEU B 1 36 ? -6.09 6.043 -8.578 1 30.36 36 LEU B O 1
ATOM 1774 N N . TRP B 1 37 ? -4.504 7.414 -7.941 1 35.59 37 TRP B N 1
ATOM 1775 C CA . TRP B 1 37 ? -5.512 7.691 -6.926 1 35.59 37 TRP B CA 1
ATOM 1776 C C . TRP B 1 37 ? -6.637 8.555 -7.496 1 35.59 37 TRP B C 1
ATOM 1778 O O . TRP B 1 37 ? -6.426 9.719 -7.824 1 35.59 37 TRP B O 1
ATOM 1788 N N . GLY B 1 38 ? -7.445 8.211 -8.445 1 32.09 38 GLY B N 1
ATOM 1789 C CA . GLY B 1 38 ? -8.523 8.977 -9.055 1 32.09 38 GLY B CA 1
ATOM 1790 C C . GLY B 1 38 ? -9.516 9.516 -8.047 1 32.09 38 GLY B C 1
ATOM 1791 O O . GLY B 1 38 ? -9.914 8.805 -7.121 1 32.09 38 GLY B O 1
ATOM 1792 N N . THR B 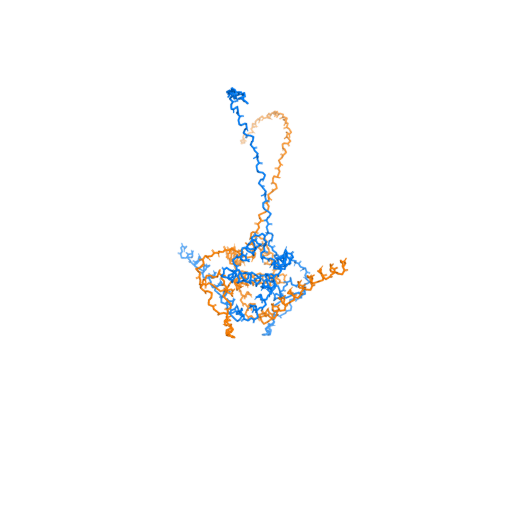1 39 ? -9.484 10.883 -7.879 1 30.33 39 THR B N 1
ATOM 1793 C CA . THR B 1 39 ? -10.227 11.75 -6.973 1 30.33 39 THR B CA 1
ATOM 1794 C C . THR B 1 39 ? -11.719 11.742 -7.316 1 30.33 39 THR B C 1
ATOM 1796 O O . THR B 1 39 ? -12.117 12.234 -8.375 1 30.33 39 THR B O 1
ATOM 1799 N N . GLU B 1 40 ? -12.492 10.719 -7.012 1 33.16 40 GLU B N 1
ATOM 1800 C CA . GLU B 1 40 ? -13.922 10.969 -7.168 1 33.16 40 GLU B CA 1
ATOM 1801 C C . GLU B 1 40 ? -14.438 11.906 -6.086 1 33.16 40 GLU B C 1
ATOM 1803 O O . GLU B 1 40 ? -14.359 11.594 -4.895 1 33.16 40 GLU B O 1
ATOM 1808 N N . VAL B 1 41 ? -14.445 13.234 -6.238 1 28.06 41 VAL B N 1
ATOM 1809 C CA . VAL B 1 41 ? -14.953 14.273 -5.344 1 28.06 41 VAL B CA 1
ATOM 1810 C C . VAL B 1 41 ? -16.484 14.242 -5.328 1 28.06 41 VAL B C 1
ATOM 1812 O O . VAL B 1 41 ? -17.125 14.617 -6.309 1 28.06 41 VAL B O 1
ATOM 1815 N N . ARG B 1 42 ? -17.297 13.266 -4.68 1 31.3 42 ARG B N 1
ATOM 1816 C CA . ARG B 1 42 ? -18.734 13.469 -4.57 1 31.3 42 ARG B CA 1
ATOM 1817 C C . ARG B 1 42 ? -19.062 14.602 -3.596 1 31.3 42 ARG B C 1
ATOM 1819 O O . ARG B 1 42 ? -18.438 14.719 -2.541 1 31.3 42 ARG B O 1
ATOM 1826 N N . ARG B 1 43 ? -19.953 15.617 -3.885 1 28.12 43 ARG B N 1
ATOM 1827 C CA . ARG B 1 43 ? -20.469 16.859 -3.318 1 28.12 43 ARG B CA 1
ATOM 1828 C C . ARG B 1 43 ? -21.438 16.594 -2.174 1 28.12 43 ARG B C 1
ATOM 1830 O O . ARG B 1 43 ? -22.594 16.219 -2.406 1 28.12 43 ARG B O 1
ATOM 1837 N N . ARG B 1 44 ? -21.188 15.805 -1.058 1 29.16 44 ARG B N 1
ATOM 1838 C CA . ARG B 1 44 ? -22.25 15.68 -0.058 1 29.16 44 ARG B CA 1
ATOM 1839 C C . ARG B 1 44 ? -22.531 17.031 0.597 1 29.16 44 ARG B C 1
ATOM 1841 O O . ARG B 1 44 ? -21.656 17.891 0.667 1 29.16 44 ARG B O 1
ATOM 1848 N N . ARG B 1 45 ? -23.859 17.281 1.215 1 26.56 45 ARG B N 1
ATOM 1849 C CA . ARG B 1 45 ? -24.75 18.312 1.748 1 26.56 45 ARG B CA 1
ATOM 1850 C C . ARG B 1 45 ? -24.219 18.875 3.064 1 26.56 45 ARG B C 1
ATOM 1852 O O . ARG B 1 45 ? -23.469 18.188 3.775 1 26.56 45 ARG B O 1
ATOM 1859 N N . ARG B 1 46 ? -24.656 20.125 3.566 1 28.14 46 ARG B N 1
ATOM 1860 C CA . ARG B 1 46 ? -24.406 21.234 4.484 1 28.14 46 ARG B CA 1
ATOM 1861 C C . ARG B 1 46 ? -24.781 20.859 5.914 1 28.14 46 ARG B C 1
ATOM 1863 O O . ARG B 1 46 ? -25.969 20.859 6.277 1 28.14 46 ARG B O 1
ATOM 1870 N N . ARG B 1 47 ? -24.344 19.734 6.672 1 29.72 47 ARG B N 1
ATOM 1871 C CA . ARG B 1 47 ? -24.797 19.609 8.055 1 29.72 47 ARG B CA 1
ATOM 1872 C C . ARG B 1 47 ? -24.312 20.797 8.891 1 29.72 47 ARG B C 1
ATOM 1874 O O . ARG B 1 47 ? -23.25 21.344 8.633 1 29.72 47 ARG B O 1
ATOM 1881 N N . ARG B 1 48 ? -25.172 21.438 9.773 1 28.92 48 ARG B N 1
ATOM 1882 C CA . ARG B 1 48 ? -25.266 22.5 10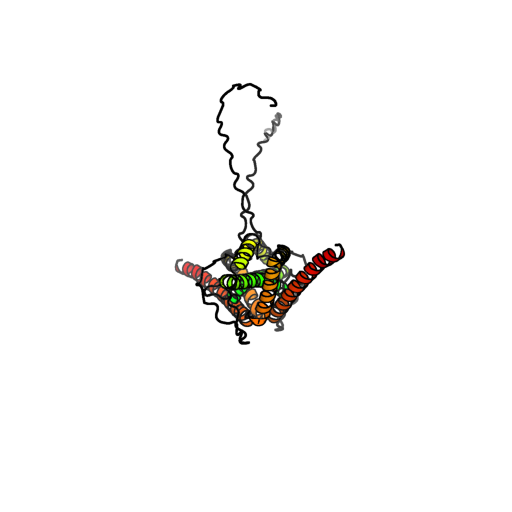.773 1 28.92 48 ARG B CA 1
ATOM 1883 C C . ARG B 1 48 ? -24.203 22.328 11.852 1 28.92 48 ARG B C 1
ATOM 1885 O O . ARG B 1 48 ? -23.797 21.203 12.164 1 28.92 48 ARG B O 1
ATOM 1892 N N . PHE B 1 49 ? -23.469 23.406 12.289 1 29.55 49 PHE B N 1
ATOM 1893 C CA . PHE B 1 49 ? -22.375 23.719 13.188 1 29.55 49 PHE B CA 1
ATOM 1894 C C . PHE B 1 49 ? -22.734 23.391 14.633 1 29.55 49 PHE B C 1
ATOM 1896 O O . PHE B 1 49 ? -23.359 24.203 15.32 1 29.55 49 PHE B O 1
ATOM 1903 N N . SER B 1 50 ? -23.438 22.266 15.07 1 30.8 50 SER B N 1
ATOM 1904 C CA . SER B 1 50 ? -23.688 22.125 16.5 1 30.8 50 SER B CA 1
ATOM 1905 C C . SER B 1 50 ? -22.406 22.312 17.312 1 30.8 50 SER B C 1
ATOM 1907 O O . SER B 1 50 ? -21.312 22.172 16.781 1 30.8 50 SER B O 1
ATOM 1909 N N . SER B 1 51 ? -22.469 22.844 18.578 1 35.09 51 SER B N 1
ATOM 1910 C CA . SER B 1 51 ? -21.594 23.172 19.703 1 35.09 51 SER B CA 1
ATOM 1911 C C . SER B 1 51 ? -20.609 22.031 20 1 35.09 51 SER B C 1
ATOM 1913 O O . SER B 1 51 ? -21 20.859 19.953 1 35.09 51 SER B O 1
ATOM 1915 N N . LEU B 1 52 ? -19.25 22.312 19.922 1 33.97 52 LEU B N 1
ATOM 1916 C CA . LEU B 1 52 ? -18.062 21.469 20.031 1 33.97 52 LEU B CA 1
ATOM 1917 C C . LEU B 1 52 ? -18.031 20.734 21.375 1 33.97 52 LEU B C 1
ATOM 1919 O O . LEU B 1 52 ? -17.297 21.141 22.281 1 33.97 52 LEU B O 1
ATOM 1923 N N . GLU B 1 53 ? -19.078 20.609 22.188 1 37.59 53 GLU B N 1
ATOM 1924 C CA . GLU B 1 53 ? -18.797 19.703 23.297 1 37.59 53 GLU B CA 1
ATOM 1925 C C . GLU B 1 53 ? -18.188 18.391 22.812 1 37.59 53 GLU B C 1
ATOM 1927 O O . GLU B 1 53 ? -18.828 17.641 22.078 1 37.59 53 GLU B O 1
ATOM 1932 N N . THR B 1 54 ? -16.891 18.391 22.688 1 36.88 54 THR B N 1
ATOM 1933 C CA . THR B 1 54 ? -16.156 17.219 22.203 1 36.88 54 THR B CA 1
ATOM 1934 C C . THR B 1 54 ? -16.359 16.031 23.109 1 36.88 54 THR B C 1
ATOM 1936 O O . THR B 1 54 ? -15.945 16.047 24.266 1 36.88 54 THR B O 1
ATOM 1939 N N . PRO B 1 55 ? -17.562 15.422 23.359 1 39.94 55 PRO B N 1
ATOM 1940 C CA . PRO B 1 55 ? -17.562 14.227 24.203 1 39.94 55 PRO B CA 1
ATOM 1941 C C . PRO B 1 55 ? -16.344 13.336 23.969 1 39.94 55 PRO B C 1
ATOM 1943 O O . PRO B 1 55 ? -15.773 13.336 22.875 1 39.94 55 PRO B O 1
ATOM 1946 N N . PRO B 1 56 ? -15.547 12.898 25.016 1 41.44 56 PRO B N 1
ATOM 1947 C CA . PRO B 1 56 ? -14.406 12 24.859 1 41.44 56 PRO B CA 1
ATOM 1948 C C . PRO B 1 56 ? -14.695 10.836 23.906 1 41.44 56 PRO B C 1
ATOM 1950 O O . PRO B 1 56 ? -13.969 9.836 23.922 1 41.44 56 PRO B O 1
ATOM 1953 N N . ARG B 1 57 ? -15.938 10.555 23.547 1 41.75 57 ARG B N 1
ATOM 1954 C CA . ARG B 1 57 ? -16.203 9.359 22.766 1 41.75 57 ARG B CA 1
ATOM 1955 C C . ARG B 1 57 ? -15.305 9.305 21.531 1 41.75 57 ARG B C 1
ATOM 1957 O O . ARG B 1 57 ? -15.203 10.289 20.781 1 41.75 57 ARG B O 1
ATOM 1964 N N . CYS B 1 58 ? -14.242 8.383 21.516 1 50.41 58 CYS B N 1
ATOM 1965 C CA . CYS B 1 58 ? -13.281 8.055 20.469 1 50.41 58 CYS B CA 1
ATOM 1966 C C . CYS B 1 58 ? -13.961 8.016 19.109 1 50.41 58 CYS B C 1
ATOM 1968 O O . CYS B 1 58 ? -14.445 6.965 18.672 1 50.41 58 CYS B O 1
ATOM 1970 N N . SER B 1 59 ? -14.789 8.93 18.719 1 68.69 59 SER B N 1
ATOM 1971 C CA . SER B 1 59 ? -15.523 8.953 17.453 1 68.69 59 SER B CA 1
ATOM 1972 C C . SER B 1 59 ? -14.586 8.805 16.266 1 68.69 59 SER B C 1
ATOM 1974 O O . SER B 1 59 ? -13.562 9.477 16.188 1 68.69 59 SER B O 1
ATOM 1976 N N . LYS B 1 60 ? -14.641 7.703 15.625 1 79.44 60 LYS B N 1
ATOM 1977 C CA . LYS B 1 60 ? -13.898 7.414 14.406 1 79.44 60 LYS B CA 1
ATOM 1978 C C . LYS B 1 60 ? -14.039 8.555 13.391 1 79.44 60 LYS B C 1
ATOM 1980 O O . LYS B 1 60 ? -15.125 9.117 13.234 1 79.44 60 LYS B O 1
ATOM 1985 N N . MET B 1 61 ? -12.938 8.992 12.953 1 88.12 61 MET B N 1
ATOM 1986 C CA . MET B 1 61 ? -12.953 10.023 11.914 1 88.12 61 MET B CA 1
ATOM 1987 C C . MET B 1 61 ? -13.656 9.516 10.664 1 88.12 61 MET B C 1
ATOM 1989 O O . MET B 1 61 ? -13.5 8.352 10.281 1 88.12 61 MET B O 1
ATOM 1993 N N . TYR B 1 62 ? -14.492 10.359 10.148 1 86.38 62 TYR B N 1
ATOM 1994 C CA . TYR B 1 62 ? -15.094 10.062 8.859 1 86.38 62 TYR B CA 1
ATOM 1995 C C . TYR B 1 62 ? -14.117 10.336 7.723 1 86.38 62 TYR B C 1
ATOM 1997 O O . TYR B 1 62 ? -13.547 11.422 7.637 1 86.38 62 TYR B O 1
ATOM 2005 N N . VAL B 1 63 ? -13.867 9.344 6.902 1 87.12 63 VAL B N 1
ATOM 2006 C CA . VAL B 1 63 ? -13.008 9.484 5.734 1 87.12 63 VAL B CA 1
ATOM 2007 C C . VAL B 1 63 ? -13.852 9.461 4.461 1 87.12 63 VAL B C 1
ATOM 2009 O O . VAL B 1 63 ? -14.422 8.43 4.109 1 87.12 63 VAL B O 1
ATOM 2012 N N . PRO B 1 64 ? -13.898 10.586 3.717 1 85.12 64 PRO B N 1
ATOM 2013 C CA . PRO B 1 64 ? -14.719 10.609 2.502 1 85.12 64 PRO B CA 1
ATOM 2014 C C . PRO B 1 64 ? -14.039 9.906 1.324 1 85.12 64 PRO B C 1
ATOM 2016 O O . PRO B 1 64 ? -12.828 9.68 1.347 1 85.12 64 PRO B O 1
ATOM 2019 N N . GLY B 1 65 ? -14.922 9.539 0.292 1 82.56 65 GLY B N 1
ATOM 2020 C CA . GLY B 1 65 ? -14.352 9.133 -0.982 1 82.56 65 GLY B CA 1
ATOM 2021 C C . GLY B 1 65 ? -14.219 7.625 -1.119 1 82.56 65 GLY B C 1
ATOM 2022 O O . GLY B 1 65 ? -13.602 7.137 -2.066 1 82.56 65 GLY B O 1
ATOM 2023 N N . PHE B 1 66 ? -14.734 6.883 -0.208 1 83.12 66 PHE B N 1
ATOM 2024 C CA . PHE B 1 66 ? -14.57 5.438 -0.316 1 83.12 66 PHE B CA 1
ATOM 2025 C C . PHE B 1 66 ? -15.914 4.762 -0.578 1 83.12 66 PHE B C 1
ATOM 2027 O O . PHE B 1 66 ? -15.992 3.531 -0.631 1 83.12 66 PHE B O 1
ATOM 2034 N N . GLY B 1 67 ? -16.844 5.574 -0.916 1 73.75 67 GLY B N 1
ATOM 2035 C CA . GLY B 1 67 ? -18.156 5.012 -1.224 1 73.75 67 GLY B CA 1
ATOM 2036 C C . GLY B 1 67 ? -18.562 3.91 -0.266 1 73.75 67 GLY B C 1
ATOM 2037 O O . GLY B 1 67 ? -18.547 4.098 0.953 1 73.75 67 GLY B O 1
ATOM 2038 N N . GLU B 1 68 ? -18.828 2.678 -0.897 1 72.69 68 GLU B N 1
ATOM 2039 C CA . GLU B 1 68 ? -19.156 1.494 -0.108 1 72.69 68 GLU B CA 1
ATOM 2040 C C . GLU B 1 68 ? -17.891 0.815 0.421 1 72.69 68 GLU B C 1
ATOM 2042 O O . GLU B 1 68 ? -17.984 -0.104 1.238 1 72.69 68 GLU B O 1
ATOM 2047 N N . GLY B 1 69 ? -16.844 1.414 0.072 1 85.19 69 GLY B N 1
ATOM 2048 C CA . GLY B 1 69 ? -15.602 0.809 0.532 1 85.19 69 GLY B CA 1
ATOM 2049 C C . GLY B 1 69 ? -15 1.513 1.735 1 85.19 69 GLY B C 1
ATOM 2050 O O . GLY B 1 69 ? -15.57 2.482 2.24 1 85.19 69 GLY B O 1
ATOM 2051 N N . SER B 1 70 ? -14.031 0.877 2.35 1 93.31 70 SER B N 1
ATOM 2052 C CA . SER B 1 70 ? -13.305 1.416 3.492 1 93.31 70 SER B CA 1
ATOM 2053 C C . SER B 1 70 ? -11.844 1.683 3.143 1 93.31 70 SER B C 1
ATOM 2055 O O . SER B 1 70 ? -11.328 1.136 2.166 1 93.31 70 SER B O 1
ATOM 2057 N N . PRO B 1 71 ? -11.234 2.566 3.846 1 96.06 71 PRO B N 1
ATOM 2058 C CA . PRO B 1 71 ? -9.789 2.738 3.654 1 96.06 71 PRO B CA 1
ATOM 2059 C C . PRO B 1 71 ? -9.023 1.424 3.756 1 96.06 71 PRO B C 1
ATOM 2061 O O . PRO B 1 71 ? -8.062 1.203 3.006 1 96.06 71 PRO B O 1
ATOM 2064 N N . GLU B 1 72 ? -9.508 0.531 4.613 1 97.75 72 GLU B N 1
ATOM 2065 C CA . GLU B 1 72 ? -8.852 -0.764 4.777 1 97.75 72 GLU B CA 1
ATOM 2066 C C . GLU B 1 72 ? -8.961 -1.602 3.508 1 97.75 72 GLU B C 1
ATOM 2068 O O . GLU B 1 72 ? -8.008 -2.295 3.135 1 97.75 72 GLU B O 1
ATOM 2073 N N . LYS B 1 73 ? -10.102 -1.493 2.879 1 97.5 73 LYS B N 1
ATOM 2074 C CA . LYS B 1 73 ? -10.281 -2.238 1.638 1 97.5 73 LYS B CA 1
ATOM 2075 C C . LYS B 1 73 ? -9.344 -1.727 0.548 1 97.5 73 LYS B C 1
ATOM 2077 O O . LYS B 1 73 ? -8.742 -2.516 -0.182 1 97.5 73 LYS B O 1
ATOM 2082 N N . LYS B 1 74 ? -9.273 -0.434 0.446 1 96.69 74 LYS B N 1
ATOM 2083 C CA . LYS B 1 74 ? -8.359 0.148 -0.531 1 96.69 74 LYS B CA 1
ATOM 2084 C C . LYS B 1 74 ? -6.91 -0.236 -0.228 1 96.69 74 LYS B C 1
ATOM 2086 O O . LYS B 1 74 ? -6.156 -0.593 -1.134 1 96.69 74 LYS B O 1
ATOM 2091 N N . ALA B 1 75 ? -6.473 -0.167 1.009 1 97.56 75 ALA B N 1
ATOM 2092 C CA . ALA B 1 75 ? -5.133 -0.571 1.421 1 97.56 75 ALA B CA 1
ATOM 2093 C C . ALA B 1 75 ? -4.891 -2.049 1.13 1 97.56 75 ALA B C 1
ATOM 2095 O O . ALA B 1 75 ? -3.809 -2.432 0.677 1 97.56 75 ALA B O 1
ATOM 2096 N N . ALA B 1 76 ? -5.926 -2.883 1.343 1 98 76 ALA B N 1
ATOM 2097 C CA . ALA B 1 76 ? -5.805 -4.32 1.1 1 98 76 ALA B CA 1
ATOM 2098 C C . ALA B 1 76 ? -5.602 -4.609 -0.384 1 98 76 ALA B C 1
ATOM 2100 O O . ALA B 1 76 ? -4.848 -5.516 -0.748 1 98 76 ALA B O 1
ATOM 2101 N N . ARG B 1 77 ? -6.293 -3.859 -1.203 1 96.12 77 ARG B N 1
ATOM 2102 C CA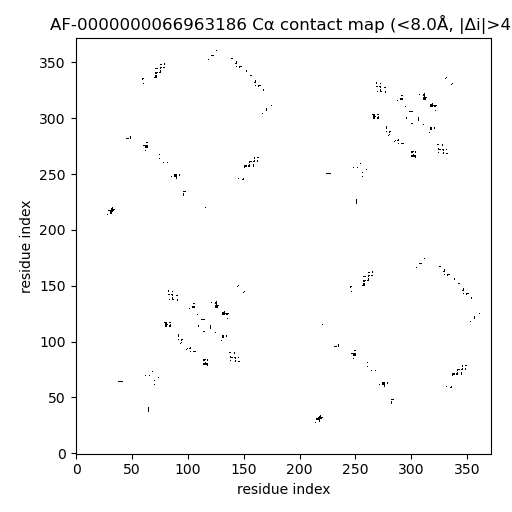 . ARG B 1 77 ? -6.117 -4.02 -2.643 1 96.12 77 ARG B CA 1
ATOM 2103 C C . ARG B 1 77 ? -4.688 -3.686 -3.061 1 96.12 77 ARG B C 1
ATOM 2105 O O . ARG B 1 77 ? -4.102 -4.383 -3.889 1 96.12 77 ARG B O 1
ATOM 2112 N N . ASN B 1 78 ? -4.176 -2.656 -2.492 1 95.88 78 ASN B N 1
ATOM 2113 C CA . ASN B 1 78 ? -2.783 -2.316 -2.768 1 95.88 78 ASN B CA 1
ATOM 2114 C C . ASN B 1 78 ? -1.833 -3.41 -2.289 1 95.88 78 ASN B C 1
ATOM 2116 O O . ASN B 1 78 ? -0.867 -3.744 -2.979 1 95.88 78 ASN B O 1
ATOM 2120 N N . LEU B 1 79 ? -2.135 -3.926 -1.145 1 97.75 79 LEU B N 1
ATOM 2121 C CA . LEU B 1 79 ? -1.292 -4.988 -0.605 1 97.75 79 LEU B CA 1
ATOM 2122 C C . LEU B 1 79 ? -1.393 -6.246 -1.458 1 97.75 79 LEU B C 1
ATOM 2124 O O . LEU B 1 79 ? -0.421 -6.996 -1.584 1 97.75 79 LEU B O 1
ATOM 2128 N N . GLN B 1 80 ? -2.572 -6.477 -2.064 1 97.19 80 GLN B N 1
ATOM 2129 C CA . GLN B 1 80 ? -2.723 -7.629 -2.947 1 97.19 80 GLN B CA 1
ATOM 2130 C C . GLN B 1 80 ? -1.718 -7.578 -4.094 1 97.19 80 GLN B C 1
ATOM 2132 O O . GLN B 1 80 ? -1.109 -8.594 -4.438 1 97.19 80 GLN B O 1
ATOM 2137 N N . HIS B 1 81 ? -1.507 -6.418 -4.684 1 96.69 81 HIS B N 1
ATOM 2138 C CA . HIS B 1 81 ? -0.518 -6.25 -5.742 1 96.69 81 HIS B CA 1
ATOM 2139 C C . HIS B 1 81 ? 0.898 -6.441 -5.207 1 96.69 81 HIS B C 1
ATOM 2141 O O . HIS B 1 81 ? 1.738 -7.055 -5.871 1 96.69 81 HIS B O 1
ATOM 2147 N N . PHE B 1 82 ? 1.089 -6 -4.008 1 97.38 82 PHE B N 1
ATOM 2148 C CA . PHE B 1 82 ? 2.385 -6.145 -3.355 1 97.38 82 PHE B CA 1
ATOM 2149 C C . PHE B 1 82 ? 2.693 -7.613 -3.086 1 97.38 82 PHE B C 1
ATOM 2151 O O . PHE B 1 82 ? 3.822 -8.062 -3.297 1 97.38 82 PHE B O 1
ATOM 2158 N N . PHE B 1 83 ? 1.722 -8.312 -2.711 1 97.69 83 PHE B N 1
ATOM 2159 C CA . PHE B 1 83 ? 1.93 -9.719 -2.416 1 97.69 83 PHE B CA 1
ATOM 2160 C C . PHE B 1 83 ? 2.182 -10.508 -3.695 1 97.69 83 PHE B C 1
ATOM 2162 O O . PHE B 1 83 ? 2.941 -11.484 -3.691 1 97.69 83 PHE B O 1
ATOM 2169 N N . ASN B 1 84 ? 1.537 -10.07 -4.773 1 96.94 84 ASN B N 1
ATOM 2170 C CA . ASN B 1 84 ? 1.863 -10.703 -6.047 1 96.94 84 ASN B CA 1
ATOM 2171 C C . ASN B 1 84 ? 3.32 -10.469 -6.438 1 96.94 84 ASN B C 1
ATOM 2173 O O . ASN B 1 84 ? 4.004 -11.383 -6.895 1 96.94 84 ASN B O 1
ATOM 2177 N N . TYR B 1 85 ? 3.75 -9.305 -6.227 1 96.94 85 TYR B N 1
ATOM 2178 C CA . TYR B 1 85 ? 5.137 -8.945 -6.492 1 96.94 85 TYR B CA 1
ATOM 2179 C C . TYR B 1 85 ? 6.09 -9.797 -5.664 1 96.94 85 TYR B C 1
ATOM 2181 O O . TYR B 1 85 ? 7.07 -10.336 -6.191 1 96.94 85 TYR B O 1
ATOM 2189 N N . ILE B 1 86 ? 5.809 -9.953 -4.418 1 97.12 86 ILE B N 1
ATOM 2190 C CA . ILE B 1 86 ? 6.625 -10.75 -3.508 1 97.12 86 ILE B CA 1
ATOM 2191 C C . ILE B 1 86 ? 6.629 -12.211 -3.959 1 97.12 86 ILE B C 1
ATOM 2193 O O . ILE B 1 86 ? 7.688 -12.836 -4.035 1 97.12 86 ILE B O 1
ATOM 2197 N N . ALA B 1 87 ? 5.453 -12.695 -4.25 1 97.62 87 ALA B N 1
ATOM 2198 C CA . ALA B 1 87 ? 5.332 -14.102 -4.621 1 97.62 87 ALA B CA 1
ATOM 2199 C C . ALA B 1 87 ? 6.141 -14.406 -5.879 1 97.62 87 ALA B C 1
ATOM 2201 O O . ALA B 1 87 ? 6.844 -15.422 -5.945 1 97.62 87 ALA B O 1
ATOM 2202 N N . VAL B 1 88 ? 6.074 -13.531 -6.828 1 97.88 88 VAL B N 1
ATOM 2203 C CA . VAL B 1 88 ? 6.82 -13.711 -8.07 1 97.88 88 VAL B CA 1
ATOM 2204 C C . VAL B 1 88 ? 8.32 -13.727 -7.773 1 97.88 88 VAL B C 1
ATOM 2206 O O . VAL B 1 88 ? 9.055 -14.57 -8.289 1 97.88 88 VAL B O 1
ATOM 2209 N N . ARG B 1 89 ? 8.773 -12.906 -6.93 1 96.25 89 ARG B N 1
ATOM 2210 C CA . ARG B 1 89 ? 10.188 -12.836 -6.586 1 96.25 89 ARG B CA 1
ATOM 2211 C C . ARG B 1 89 ? 10.633 -14.102 -5.852 1 96.25 89 ARG B C 1
ATOM 2213 O O . ARG B 1 89 ? 11.742 -14.594 -6.074 1 96.25 89 ARG B O 1
ATOM 2220 N N . VAL B 1 90 ? 9.805 -14.516 -4.977 1 97.31 90 VAL B N 1
ATOM 2221 C CA . VAL B 1 90 ? 10.109 -15.734 -4.238 1 97.31 90 VAL B CA 1
ATOM 2222 C C . VAL B 1 90 ? 10.219 -16.906 -5.207 1 97.31 90 VAL B C 1
ATOM 2224 O O . VAL B 1 90 ? 11.195 -17.672 -5.164 1 97.31 90 VAL B O 1
ATOM 2227 N N . VAL B 1 91 ? 9.25 -17.031 -6.117 1 97.88 91 VAL B N 1
ATOM 2228 C CA . VAL B 1 91 ? 9.227 -18.141 -7.07 1 97.88 91 VAL B CA 1
ATOM 2229 C C . VAL B 1 91 ? 10.438 -18.047 -7.996 1 97.88 91 VAL B C 1
ATOM 2231 O O . VAL B 1 91 ? 11.094 -19.062 -8.266 1 97.88 91 VAL B O 1
ATOM 2234 N N . LEU B 1 92 ? 10.789 -16.828 -8.445 1 97.25 92 LEU B N 1
ATOM 2235 C CA . LEU B 1 92 ? 11.961 -16.641 -9.289 1 97.25 92 LEU B CA 1
ATOM 2236 C C . LEU B 1 92 ? 13.234 -17.094 -8.57 1 97.25 92 LEU B C 1
ATOM 2238 O O . LEU B 1 92 ? 14.07 -17.766 -9.156 1 97.25 92 LEU B O 1
ATOM 2242 N N . THR B 1 93 ? 13.32 -16.734 -7.34 1 96.06 93 THR B N 1
ATOM 2243 C CA . THR B 1 93 ? 14.492 -17.109 -6.559 1 96.06 93 THR B CA 1
ATOM 2244 C C . THR B 1 93 ? 14.594 -18.625 -6.398 1 96.06 93 THR B C 1
ATOM 2246 O O . THR B 1 93 ? 15.68 -19.188 -6.492 1 96.06 93 THR B O 1
ATOM 2249 N N . GLN B 1 94 ? 13.453 -19.25 -6.148 1 95.56 94 GLN B N 1
ATOM 2250 C CA . GLN B 1 94 ? 13.414 -20.703 -6.008 1 95.56 94 GLN B CA 1
ATOM 2251 C C . GLN B 1 94 ? 13.789 -21.391 -7.316 1 95.56 94 GLN B C 1
ATOM 2253 O O . GLN B 1 94 ? 14.547 -22.359 -7.32 1 95.56 94 GLN B O 1
ATOM 2258 N N . LEU B 1 95 ? 13.305 -20.875 -8.438 1 96.69 95 LEU B N 1
ATOM 2259 C CA . LEU B 1 95 ? 13.531 -21.469 -9.75 1 96.69 95 LEU B CA 1
ATOM 2260 C C . LEU B 1 95 ? 14.984 -21.328 -10.18 1 96.69 95 LEU B C 1
ATOM 2262 O O . LEU B 1 95 ? 15.523 -22.188 -10.883 1 96.69 95 LEU B O 1
ATOM 2266 N N . GLU B 1 96 ? 15.586 -20.172 -9.805 1 94.94 96 GLU B N 1
ATOM 2267 C CA . GLU B 1 96 ? 16.984 -19.922 -10.164 1 94.94 96 GLU B CA 1
ATOM 2268 C C . GLU B 1 96 ? 17.891 -21.062 -9.719 1 94.94 96 GLU B C 1
ATOM 2270 O O . GLU B 1 96 ? 18.844 -21.406 -10.406 1 94.94 96 GLU B O 1
ATOM 2275 N N . SER B 1 97 ? 17.547 -21.688 -8.625 1 93.12 97 SER B N 1
ATOM 2276 C CA . SER B 1 97 ? 18.375 -22.75 -8.062 1 93.12 97 SER B CA 1
ATOM 2277 C C . SER B 1 97 ? 17.875 -24.125 -8.508 1 93.12 97 SER B C 1
ATOM 2279 O O . SER B 1 97 ? 18.672 -25.047 -8.68 1 93.12 97 SER B O 1
ATOM 2281 N N . TYR B 1 98 ? 16.656 -24.281 -8.797 1 93.75 98 TYR B N 1
ATOM 2282 C CA . TYR B 1 98 ? 16.078 -25.609 -8.922 1 93.75 98 TYR B CA 1
ATOM 2283 C C . TYR B 1 98 ? 15.688 -25.906 -10.367 1 93.75 98 TYR B C 1
ATOM 2285 O O . TYR B 1 98 ? 15.609 -27.062 -10.781 1 93.75 98 TYR B O 1
ATOM 2293 N N . ASN B 1 99 ? 15.383 -24.891 -11.156 1 96.06 99 ASN B N 1
ATOM 2294 C CA . ASN B 1 99 ? 14.883 -25.047 -12.516 1 96.06 99 ASN B CA 1
ATOM 2295 C C . ASN B 1 99 ? 15.188 -23.812 -13.367 1 96.06 99 ASN B C 1
ATOM 2297 O O . ASN B 1 99 ? 14.328 -22.953 -13.57 1 96.06 99 ASN B O 1
ATOM 2301 N N . ARG B 1 100 ? 16.344 -23.875 -13.992 1 96.19 100 ARG B N 1
ATOM 2302 C CA . ARG B 1 100 ? 16.844 -22.703 -14.727 1 96.19 100 ARG B CA 1
ATOM 2303 C C . ARG B 1 100 ? 15.992 -22.438 -15.953 1 96.19 100 ARG B C 1
ATOM 2305 O O . ARG B 1 100 ? 15.812 -21.281 -16.344 1 96.19 100 ARG B O 1
ATOM 2312 N N . GLU B 1 101 ? 15.5 -23.531 -16.547 1 96.69 101 GLU B N 1
ATOM 2313 C CA . GLU B 1 101 ? 14.641 -23.344 -17.719 1 96.69 101 GLU B CA 1
ATOM 2314 C C . GLU B 1 101 ? 13.367 -22.578 -17.344 1 96.69 101 GLU B C 1
ATOM 2316 O O . GLU B 1 101 ? 13.023 -21.594 -18 1 96.69 101 GLU B O 1
ATOM 2321 N N . ALA B 1 102 ? 12.758 -23.062 -16.297 1 97.38 102 ALA B N 1
ATOM 2322 C CA . ALA B 1 102 ? 11.547 -22.406 -15.828 1 97.38 102 ALA B CA 1
ATOM 2323 C C . ALA B 1 102 ? 11.844 -20.969 -15.367 1 97.38 102 ALA B C 1
ATOM 2325 O O . ALA B 1 102 ? 11.023 -20.078 -15.57 1 97.38 102 ALA B O 1
ATOM 2326 N N . TYR B 1 103 ? 12.992 -20.797 -14.773 1 97.81 103 TYR B N 1
ATOM 2327 C CA . TYR B 1 103 ? 13.43 -19.469 -14.383 1 97.81 103 TYR B CA 1
ATOM 2328 C C . TYR B 1 103 ? 13.469 -18.531 -15.586 1 97.81 103 TYR B C 1
ATOM 2330 O O . TYR B 1 103 ? 12.945 -17.406 -15.523 1 97.81 103 TYR B O 1
ATOM 2338 N N . GLY B 1 104 ? 14.062 -18.953 -16.656 1 97.56 104 GLY B N 1
ATOM 2339 C CA . GLY B 1 104 ? 14.148 -18.156 -17.859 1 97.56 104 GLY B CA 1
ATOM 2340 C C . GLY B 1 104 ? 12.789 -17.812 -18.453 1 97.56 104 GLY B C 1
ATOM 2341 O O . GLY B 1 104 ? 12.562 -16.672 -18.875 1 97.56 104 GLY B O 1
ATOM 2342 N N . GLU B 1 105 ? 11.891 -18.75 -18.453 1 97.62 105 GLU B N 1
ATOM 2343 C CA . GLU B 1 105 ? 10.547 -18.547 -19 1 97.62 105 GLU B CA 1
ATOM 2344 C C . GLU B 1 105 ? 9.766 -17.531 -18.156 1 97.62 105 GLU B C 1
ATOM 2346 O O . GLU B 1 105 ? 9.109 -16.656 -18.719 1 97.62 105 GLU B O 1
ATOM 2351 N N . LEU B 1 106 ? 9.906 -17.672 -16.875 1 98.06 106 LEU B N 1
ATOM 2352 C CA . LEU B 1 106 ? 9.188 -16.75 -16.016 1 98.06 106 LEU B CA 1
ATOM 2353 C C . LEU B 1 106 ? 9.789 -15.352 -16.094 1 98.06 106 LEU B C 1
ATOM 2355 O O . LEU B 1 106 ? 9.062 -14.359 -16.141 1 98.06 106 LEU B O 1
ATOM 2359 N N . MET B 1 107 ? 11.078 -15.312 -16.172 1 97.62 107 MET B N 1
ATOM 2360 C CA . MET B 1 107 ? 11.766 -14.023 -16.266 1 97.62 107 MET B CA 1
ATOM 2361 C C . MET B 1 107 ? 11.398 -13.305 -17.562 1 97.62 107 MET B C 1
ATOM 2363 O O . MET B 1 107 ? 11.18 -12.094 -17.562 1 97.62 107 MET B O 1
ATOM 2367 N N . ASP B 1 108 ? 11.336 -14.07 -18.578 1 97.81 108 ASP B N 1
ATOM 2368 C CA . ASP B 1 108 ? 10.93 -13.5 -19.859 1 97.81 108 ASP B CA 1
ATOM 2369 C C . ASP B 1 108 ? 9.508 -12.938 -19.781 1 97.81 108 ASP B C 1
ATOM 2371 O O . ASP B 1 108 ? 9.234 -11.859 -20.312 1 97.81 108 ASP B O 1
ATOM 2375 N N . PHE B 1 109 ? 8.695 -13.641 -19.172 1 98.25 109 PHE B N 1
ATOM 2376 C CA . PHE B 1 109 ? 7.309 -13.211 -19.031 1 98.25 109 PHE B CA 1
ATOM 2377 C C . PHE B 1 109 ? 7.219 -11.953 -18.172 1 98.25 109 PHE B C 1
ATOM 2379 O O . PHE B 1 109 ? 6.48 -11.023 -18.516 1 98.25 109 PHE B O 1
ATOM 2386 N N . VAL B 1 110 ? 7.93 -11.914 -17.094 1 97.69 110 VAL B N 1
ATOM 2387 C CA . VAL B 1 110 ? 7.945 -10.789 -16.172 1 97.69 110 VAL B CA 1
ATOM 2388 C C . VAL B 1 110 ? 8.461 -9.539 -16.875 1 97.69 110 VAL B C 1
ATOM 2390 O O . VAL B 1 110 ? 7.992 -8.43 -16.625 1 97.69 110 VAL B O 1
ATOM 2393 N N . ASN B 1 111 ? 9.336 -9.695 -17.766 1 96.5 111 ASN B N 1
ATOM 2394 C CA . ASN B 1 111 ? 9.93 -8.586 -18.5 1 96.5 111 ASN B CA 1
ATOM 2395 C C . ASN B 1 111 ? 8.961 -8 -19.516 1 96.5 111 ASN B C 1
ATOM 2397 O O . ASN B 1 111 ? 9.07 -6.832 -19.891 1 96.5 111 ASN B O 1
ATOM 2401 N N . ARG B 1 112 ? 7.969 -8.711 -19.891 1 95.5 112 ARG B N 1
ATOM 2402 C CA . ARG B 1 112 ? 7.02 -8.289 -20.922 1 95.5 112 ARG B CA 1
ATOM 2403 C C . ARG B 1 112 ? 5.707 -7.828 -20.297 1 95.5 112 ARG B C 1
ATOM 2405 O O . ARG B 1 112 ? 4.855 -7.258 -20.984 1 95.5 112 ARG B O 1
ATOM 2412 N N . ASN B 1 113 ? 5.602 -8.219 -19 1 95.44 113 ASN B N 1
ATOM 2413 C CA . ASN B 1 113 ? 4.32 -7.949 -18.359 1 95.44 113 ASN B CA 1
ATOM 2414 C C . ASN B 1 113 ? 4.504 -7.266 -17 1 95.44 113 ASN B C 1
ATOM 2416 O O . ASN B 1 113 ? 5.293 -7.723 -16.172 1 95.44 113 ASN B O 1
ATOM 2420 N N . SER B 1 114 ? 3.707 -6.242 -16.734 1 91.12 114 SER B N 1
ATOM 2421 C CA . SER B 1 114 ? 3.797 -5.48 -15.5 1 91.12 114 SER B CA 1
ATOM 2422 C C . SER B 1 114 ? 3.283 -6.293 -14.312 1 91.12 114 SER B C 1
ATOM 2424 O O . SER B 1 114 ? 2.244 -6.949 -14.406 1 91.12 114 SER B O 1
ATOM 2426 N N . LEU B 1 115 ? 3.979 -6.125 -13.18 1 91.44 115 LEU B N 1
ATOM 2427 C CA . LEU B 1 115 ? 3.59 -6.789 -11.945 1 91.44 115 LEU B CA 1
ATOM 2428 C C . LEU B 1 115 ? 2.639 -5.918 -11.133 1 91.44 115 LEU B C 1
ATOM 2430 O O . LEU B 1 115 ? 2.098 -6.359 -10.117 1 91.44 115 LEU B O 1
ATOM 2434 N N . ASN B 1 116 ? 2.377 -4.73 -11.641 1 87.25 116 ASN B N 1
ATOM 2435 C CA . ASN B 1 116 ? 1.613 -3.754 -10.867 1 87.25 116 ASN B CA 1
ATOM 2436 C C . ASN B 1 116 ? 0.13 -4.109 -10.828 1 87.25 116 ASN B C 1
ATOM 2438 O O . ASN B 1 116 ? -0.614 -3.592 -9.992 1 87.25 116 ASN B O 1
ATOM 2442 N N . ASP B 1 117 ? -0.239 -4.844 -11.766 1 92.25 117 ASP B N 1
ATOM 2443 C CA . ASP B 1 117 ? -1.598 -5.379 -11.766 1 92.25 117 ASP B CA 1
ATOM 2444 C C . ASP B 1 117 ? -1.589 -6.898 -11.609 1 92.25 117 ASP B C 1
ATOM 2446 O O . ASP B 1 117 ? -1.518 -7.633 -12.602 1 92.25 117 ASP B O 1
ATOM 2450 N N . ALA B 1 118 ? -1.805 -7.191 -10.438 1 94.44 118 ALA B N 1
ATOM 2451 C CA . ALA B 1 118 ? -1.687 -8.602 -10.07 1 94.44 118 ALA B CA 1
ATOM 2452 C C . ALA B 1 118 ? -2.676 -9.461 -10.852 1 94.44 118 ALA B C 1
ATOM 2454 O O . ALA B 1 118 ? -2.318 -10.523 -11.352 1 94.44 118 ALA B O 1
ATOM 2455 N N . ASP B 1 119 ? -3.852 -9.008 -10.969 1 91.81 119 ASP B N 1
ATOM 2456 C CA . ASP B 1 119 ? -4.895 -9.812 -11.602 1 91.81 119 ASP B CA 1
ATOM 2457 C C . ASP B 1 119 ? -4.602 -10.023 -13.086 1 91.81 119 ASP B C 1
ATOM 2459 O O . ASP B 1 119 ? -4.672 -11.156 -13.578 1 91.81 119 ASP B O 1
ATOM 2463 N N . THR B 1 120 ? -4.254 -8.961 -13.734 1 95.56 120 THR B N 1
ATOM 2464 C CA . THR B 1 120 ? -3.955 -9.062 -15.156 1 95.56 120 THR B CA 1
ATOM 2465 C C . THR B 1 120 ? -2.715 -9.922 -15.391 1 95.56 120 THR B C 1
ATOM 2467 O O . THR B 1 120 ? -2.668 -10.719 -16.328 1 95.56 120 THR B O 1
ATOM 2470 N N . PHE B 1 121 ? -1.758 -9.719 -14.586 1 97.75 121 PHE B N 1
ATOM 2471 C CA . PHE B 1 121 ? -0.519 -10.477 -14.703 1 97.75 121 PHE B CA 1
ATOM 2472 C C . PHE B 1 121 ? -0.797 -11.977 -14.68 1 97.75 121 PHE B C 1
ATOM 2474 O O . PHE B 1 121 ? -0.403 -12.703 -15.594 1 97.75 121 PHE B O 1
ATOM 2481 N N . CYS B 1 122 ? -1.541 -12.461 -13.688 1 97.69 122 CYS 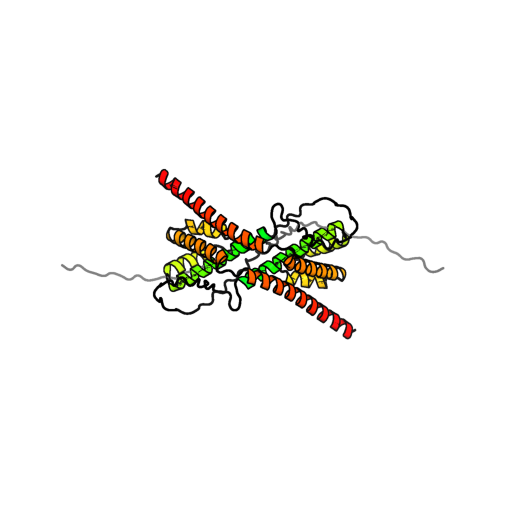B N 1
ATOM 2482 C CA . CYS B 1 122 ? -1.782 -13.883 -13.5 1 97.69 122 CYS B CA 1
ATOM 2483 C C . CYS B 1 122 ? -2.736 -14.422 -14.562 1 97.69 122 CYS B C 1
ATOM 2485 O O . CYS B 1 122 ? -2.605 -15.562 -15 1 97.69 122 CYS B O 1
ATOM 2487 N N . LYS B 1 123 ? -3.646 -13.555 -14.969 1 97.56 123 LYS B N 1
ATOM 2488 C CA . LYS B 1 123 ? -4.566 -13.938 -16.031 1 97.56 123 LYS B CA 1
ATOM 2489 C C . LYS B 1 123 ? -3.816 -14.242 -17.328 1 97.56 123 LYS B C 1
ATOM 2491 O O . LYS B 1 123 ? -4.133 -15.203 -18.031 1 97.56 123 LYS B O 1
ATOM 2496 N N . LYS B 1 124 ? -2.867 -13.422 -17.594 1 97.88 124 LYS B N 1
ATOM 2497 C CA . LYS B 1 124 ? -2.066 -13.617 -18.797 1 97.88 124 LYS B CA 1
ATOM 2498 C C . LYS B 1 124 ? -1.121 -14.805 -18.641 1 97.88 124 LYS B C 1
ATOM 2500 O O . LYS B 1 124 ? -0.983 -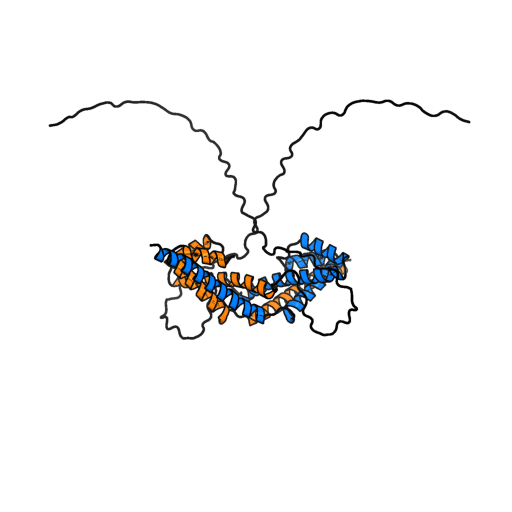15.625 -19.562 1 97.88 124 LYS B O 1
ATOM 2505 N N . LEU B 1 125 ? -0.586 -14.93 -17.516 1 98.44 125 LEU B N 1
ATOM 2506 C CA . LEU B 1 125 ? 0.421 -15.953 -17.266 1 98.44 125 LEU B CA 1
ATOM 2507 C C . LEU B 1 125 ? -0.185 -17.344 -17.375 1 98.44 125 LEU B C 1
ATOM 2509 O O . LEU B 1 125 ? 0.382 -18.219 -18.031 1 98.44 125 LEU B O 1
ATOM 2513 N N . ILE B 1 126 ? -1.321 -17.578 -16.812 1 97.94 126 ILE B N 1
ATOM 2514 C CA . ILE B 1 126 ? -1.905 -18.906 -16.703 1 97.94 126 ILE B CA 1
ATOM 2515 C C . ILE B 1 126 ? -2.328 -19.391 -18.078 1 97.94 126 ILE B C 1
ATOM 2517 O O . ILE B 1 126 ? -2.479 -20.594 -18.297 1 97.94 126 ILE B O 1
ATOM 2521 N N . ARG B 1 127 ? -2.418 -18.5 -19.078 1 96.81 127 ARG B N 1
ATOM 2522 C CA . ARG B 1 127 ? -2.945 -18.828 -20.391 1 96.81 127 ARG B CA 1
ATOM 2523 C C . ARG B 1 127 ? -1.822 -18.938 -21.422 1 96.81 127 ARG B C 1
ATOM 2525 O O . ARG B 1 127 ? -2.043 -19.406 -22.547 1 96.81 127 ARG B O 1
ATOM 2532 N N . GLU B 1 128 ? -0.679 -18.578 -21.047 1 96.94 128 GLU B N 1
ATOM 2533 C CA . GLU B 1 128 ? 0.426 -18.469 -22 1 96.94 128 GLU B CA 1
ATOM 2534 C C . GLU B 1 128 ? 0.832 -19.844 -22.531 1 96.94 128 GLU B C 1
ATOM 2536 O O . GLU B 1 128 ? 1.058 -20.016 -23.734 1 96.94 128 GLU B O 1
ATOM 2541 N N . SER B 1 129 ? 1.069 -20.844 -21.734 1 96 129 SER B N 1
ATOM 2542 C CA . SER B 1 129 ? 1.44 -22.219 -22.047 1 96 129 SER B CA 1
ATOM 2543 C C . SER B 1 129 ? 1.221 -23.141 -20.859 1 96 129 SER B C 1
ATOM 2545 O O . SER B 1 129 ? 1.004 -22.688 -19.734 1 96 129 SER B O 1
ATOM 2547 N N . PRO B 1 130 ? 1.289 -24.438 -21.016 1 95.44 130 PRO B N 1
ATOM 2548 C CA . PRO B 1 130 ? 1.131 -25.359 -19.891 1 95.44 130 PRO B CA 1
ATOM 2549 C C . PRO B 1 130 ? 2.193 -25.156 -18.812 1 95.44 130 PRO B C 1
ATOM 2551 O O . PRO B 1 130 ? 1.897 -25.281 -17.625 1 95.44 130 PRO B O 1
ATOM 2554 N N . ARG B 1 131 ? 3.354 -24.812 -19.188 1 96 131 ARG B N 1
ATOM 2555 C CA . ARG B 1 131 ? 4.406 -24.562 -18.203 1 96 131 ARG B CA 1
ATOM 2556 C C . ARG B 1 131 ? 4.129 -23.266 -17.438 1 96 131 ARG B C 1
ATOM 2558 O O . ARG B 1 131 ? 4.332 -23.219 -16.219 1 96 131 ARG B O 1
ATOM 2565 N N . HIS B 1 132 ? 3.643 -22.328 -18.156 1 97.88 132 HIS B N 1
ATOM 2566 C CA . HIS B 1 132 ? 3.297 -21.062 -17.516 1 97.88 132 HIS B CA 1
ATOM 2567 C C . HIS B 1 132 ? 2.121 -21.234 -16.562 1 97.88 132 HIS B C 1
ATOM 2569 O O . HIS B 1 132 ? 2.039 -20.547 -15.547 1 97.88 132 HIS B O 1
ATOM 2575 N N . LYS B 1 133 ? 1.219 -22.141 -16.906 1 97.62 133 LYS B N 1
ATOM 2576 C CA . LYS B 1 133 ? 0.124 -22.469 -15.992 1 97.62 133 LYS B CA 1
ATOM 2577 C C . LYS B 1 133 ? 0.652 -22.969 -14.648 1 97.62 133 LYS B C 1
ATOM 2579 O O . LYS B 1 133 ? 0.187 -22.531 -13.594 1 97.62 133 LYS B O 1
ATOM 2584 N N . GLN B 1 134 ? 1.623 -23.812 -14.711 1 97.62 134 GLN B N 1
ATOM 2585 C CA . GLN B 1 134 ? 2.219 -24.344 -13.492 1 97.62 134 GLN B CA 1
ATOM 2586 C C . GLN B 1 134 ? 2.891 -23.25 -12.68 1 97.62 134 GLN B C 1
ATOM 2588 O O . GLN B 1 134 ? 2.799 -23.219 -11.453 1 97.62 134 GLN B O 1
ATOM 2593 N N . LEU B 1 135 ? 3.533 -22.391 -13.383 1 98.44 135 LEU B N 1
ATOM 2594 C CA . LEU B 1 135 ? 4.18 -21.266 -12.734 1 98.44 135 LEU B CA 1
ATOM 2595 C C . LEU B 1 135 ? 3.15 -20.344 -12.078 1 98.44 135 LEU B C 1
ATOM 2597 O O . LEU B 1 135 ? 3.354 -19.875 -10.953 1 98.44 135 LEU B O 1
ATOM 2601 N N . ALA B 1 136 ? 2.045 -20.078 -12.797 1 98.5 136 ALA B N 1
ATOM 2602 C CA . ALA B 1 136 ? 0.965 -19.266 -12.25 1 98.5 136 ALA B CA 1
ATOM 2603 C C . ALA B 1 136 ? 0.393 -19.891 -10.977 1 98.5 136 ALA B C 1
ATOM 2605 O O . ALA B 1 136 ? 0.177 -19.203 -9.977 1 98.5 136 ALA B O 1
ATOM 2606 N N . MET B 1 137 ? 0.206 -21.172 -11.023 1 98.25 137 MET B N 1
ATOM 2607 C CA . MET B 1 137 ? -0.344 -21.891 -9.875 1 98.25 137 MET B CA 1
ATOM 2608 C C . MET B 1 137 ? 0.611 -21.828 -8.688 1 98.25 137 MET B C 1
ATOM 2610 O O . MET B 1 137 ? 0.177 -21.688 -7.547 1 98.25 137 MET B O 1
ATOM 2614 N N . ARG B 1 138 ? 1.881 -21.953 -9.031 1 98.38 138 ARG B N 1
ATOM 2615 C CA . ARG B 1 138 ? 2.879 -21.859 -7.973 1 98.38 138 ARG B CA 1
ATOM 2616 C C . ARG B 1 138 ? 2.879 -20.453 -7.355 1 98.38 138 ARG B C 1
ATOM 2618 O O . ARG B 1 138 ? 2.984 -20.312 -6.133 1 98.38 138 ARG B O 1
ATOM 2625 N N . ILE B 1 139 ? 2.746 -19.438 -8.102 1 98.19 139 ILE B N 1
ATOM 2626 C CA . ILE B 1 139 ? 2.711 -18.062 -7.621 1 98.19 139 ILE B CA 1
ATOM 2627 C C . ILE B 1 139 ? 1.481 -17.859 -6.738 1 98.19 139 ILE B C 1
ATOM 2629 O O . ILE B 1 139 ? 1.572 -17.25 -5.668 1 98.19 139 ILE B O 1
ATOM 2633 N N . LEU B 1 140 ? 0.347 -18.391 -7.168 1 98.06 140 LEU B N 1
ATOM 2634 C CA . LEU B 1 140 ? -0.878 -18.266 -6.383 1 98.06 140 LEU B CA 1
ATOM 2635 C C . LEU B 1 140 ? -0.724 -18.938 -5.023 1 98.06 140 LEU B C 1
ATOM 2637 O O . LEU B 1 140 ? -1.172 -18.406 -4.008 1 98.06 140 LEU B O 1
ATOM 2641 N N . GLU B 1 141 ? -0.061 -20.031 -4.977 1 98.06 141 GLU B N 1
ATOM 2642 C CA . GLU B 1 141 ? 0.175 -20.766 -3.738 1 98.06 141 GLU B CA 1
ATOM 2643 C C . GLU B 1 141 ? 1.094 -19.984 -2.799 1 98.06 141 GLU B C 1
ATOM 2645 O O . GLU B 1 141 ? 0.801 -19.844 -1.61 1 98.06 141 GLU B O 1
ATOM 2650 N N . VAL B 1 142 ? 2.154 -19.516 -3.396 1 97.94 142 VAL B N 1
ATOM 2651 C CA . VAL B 1 142 ? 3.133 -18.781 -2.6 1 97.94 142 VAL B CA 1
ATOM 2652 C C . VAL B 1 142 ? 2.508 -17.5 -2.07 1 97.94 142 VAL B C 1
ATOM 2654 O O . VAL B 1 142 ? 2.736 -17.125 -0.918 1 97.94 142 VAL B O 1
ATOM 2657 N N . ARG B 1 143 ? 1.729 -16.891 -2.92 1 97.44 143 ARG B N 1
ATOM 2658 C CA . ARG B 1 143 ? 1.037 -15.672 -2.523 1 97.44 143 ARG B CA 1
ATOM 2659 C C . ARG B 1 143 ? 0.156 -15.914 -1.302 1 97.44 143 ARG B C 1
ATOM 2661 O O . ARG B 1 143 ? 0.226 -15.172 -0.322 1 97.44 143 ARG B O 1
ATOM 2668 N N . SER B 1 144 ? -0.616 -16.938 -1.354 1 97.56 144 SER B N 1
ATOM 2669 C CA . SER B 1 144 ? -1.521 -17.281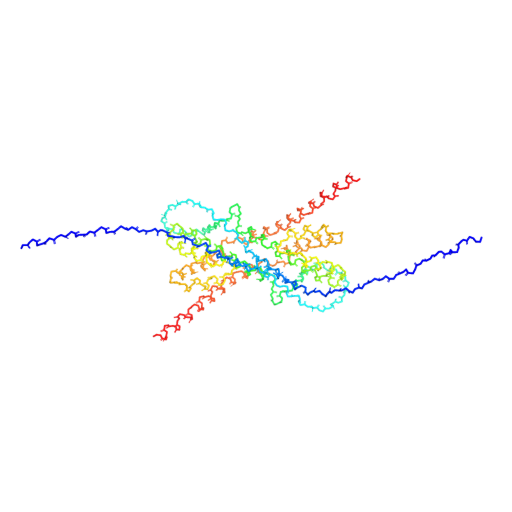 -0.264 1 97.56 144 SER B CA 1
ATOM 2670 C C . SER B 1 144 ? -0.749 -17.672 0.992 1 97.56 144 SER B C 1
ATOM 2672 O O . SER B 1 144 ? -1.081 -17.234 2.094 1 97.56 144 SER B O 1
ATOM 2674 N N . ALA B 1 145 ? 0.281 -18.438 0.867 1 97.75 145 ALA B N 1
ATOM 2675 C CA . ALA B 1 145 ? 1.082 -18.875 2.008 1 97.75 145 ALA B CA 1
ATOM 2676 C C . ALA B 1 145 ? 1.798 -17.688 2.658 1 97.75 145 ALA B C 1
ATOM 2678 O O . ALA B 1 145 ? 1.863 -17.594 3.887 1 97.75 145 ALA B O 1
ATOM 2679 N N . TYR B 1 146 ? 2.26 -16.891 1.781 1 97.81 146 TYR B N 1
ATOM 2680 C CA . TYR B 1 146 ? 3.043 -15.773 2.309 1 97.81 146 TYR B CA 1
ATOM 2681 C C . TYR B 1 146 ? 2.168 -14.828 3.129 1 97.81 146 TYR B C 1
ATOM 2683 O O . TYR B 1 146 ? 2.525 -14.461 4.25 1 97.81 146 TYR B O 1
ATOM 2691 N N . VAL B 1 147 ? 1.035 -14.422 2.576 1 98.31 147 VAL B N 1
ATOM 2692 C CA . VAL B 1 147 ? 0.182 -13.438 3.234 1 98.31 147 VAL B CA 1
ATOM 2693 C C . VAL B 1 147 ? -0.355 -14.008 4.543 1 98.31 147 VAL B C 1
ATOM 2695 O O . VAL B 1 147 ? -0.521 -13.281 5.527 1 98.31 147 VAL B O 1
ATOM 2698 N N . LYS B 1 148 ? -0.511 -15.266 4.688 1 97.88 148 LYS B N 1
ATOM 2699 C CA . LYS B 1 148 ? -1.181 -15.883 5.828 1 97.88 148 LYS B CA 1
ATOM 2700 C C . LYS B 1 148 ? -0.173 -16.297 6.895 1 97.88 148 LYS B C 1
ATOM 2702 O O . LYS B 1 148 ? -0.468 -16.25 8.094 1 97.88 148 LYS B O 1
ATOM 2707 N N . HIS B 1 149 ? 1.092 -16.578 6.422 1 96.75 149 HIS B N 1
ATOM 2708 C CA . HIS B 1 149 ? 1.961 -17.234 7.391 1 96.75 149 HIS B CA 1
ATOM 2709 C C . HIS B 1 149 ? 3.289 -16.5 7.531 1 96.75 149 HIS B C 1
ATOM 2711 O O . HIS B 1 149 ? 3.922 -16.547 8.586 1 96.75 149 HIS B O 1
ATOM 2717 N N . ASP B 1 150 ? 3.711 -15.852 6.484 1 97 150 ASP B N 1
ATOM 2718 C CA . ASP B 1 150 ? 5.07 -15.32 6.52 1 97 150 ASP B CA 1
ATOM 2719 C C . ASP B 1 150 ? 5.066 -13.812 6.742 1 97 150 ASP B C 1
ATOM 2721 O O . ASP B 1 150 ? 5.977 -13.266 7.375 1 97 150 ASP B O 1
ATOM 2725 N N . PHE B 1 151 ? 4.125 -13.141 6.16 1 97.81 151 PHE B N 1
ATOM 2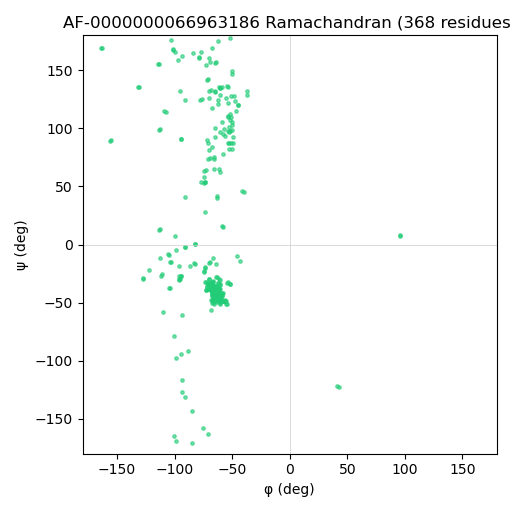726 C CA . PHE B 1 151 ? 4.074 -11.688 6.32 1 97.81 151 PHE B CA 1
ATOM 2727 C C . PHE B 1 151 ? 3.801 -11.312 7.773 1 97.81 151 PHE B C 1
ATOM 2729 O O . PHE B 1 151 ? 2.871 -11.836 8.391 1 97.81 151 PHE B O 1
ATOM 2736 N N . GLU B 1 152 ? 4.555 -10.422 8.297 1 97.94 152 GLU B N 1
ATOM 2737 C CA . GLU B 1 152 ? 4.469 -10.055 9.703 1 97.94 152 GLU B CA 1
ATOM 2738 C C . GLU B 1 152 ? 3.562 -8.844 9.906 1 97.94 152 GLU B C 1
ATOM 2740 O O . GLU B 1 152 ? 4.047 -7.719 10.055 1 97.94 152 GLU B O 1
ATOM 2745 N N . TRP B 1 153 ? 2.332 -9.078 10.117 1 98.56 153 TRP B N 1
ATOM 2746 C CA . TRP B 1 153 ? 1.292 -8.055 10.195 1 98.56 153 TRP B CA 1
ATOM 2747 C C . TRP B 1 153 ? 1.512 -7.145 11.398 1 98.56 153 TRP B C 1
ATOM 2749 O O . TRP B 1 153 ? 1.304 -5.934 11.312 1 98.56 153 TRP B O 1
ATOM 2759 N N . ASP B 1 154 ? 1.917 -7.719 12.484 1 98.06 154 ASP B N 1
ATOM 2760 C CA . ASP B 1 154 ? 2.191 -6.895 13.656 1 98.06 154 ASP B CA 1
ATOM 2761 C C . ASP B 1 154 ? 3.383 -5.969 13.414 1 98.06 154 ASP B C 1
ATOM 2763 O O . ASP B 1 154 ? 3.404 -4.836 13.898 1 98.06 154 ASP B O 1
ATOM 2767 N N . ASN B 1 155 ? 4.316 -6.48 12.719 1 98.12 155 ASN B N 1
ATOM 2768 C CA . ASN B 1 155 ? 5.461 -5.641 12.383 1 98.12 155 ASN B CA 1
ATOM 2769 C C . ASN B 1 155 ? 5.07 -4.527 11.414 1 98.12 155 ASN B C 1
ATOM 2771 O O . ASN B 1 155 ? 5.574 -3.406 11.516 1 98.12 155 ASN B O 1
ATOM 2775 N N . LEU B 1 156 ? 4.195 -4.805 10.461 1 98.69 156 LEU B N 1
ATOM 2776 C CA . LEU B 1 156 ? 3.672 -3.771 9.57 1 98.69 156 LEU B CA 1
ATOM 2777 C C . LEU B 1 156 ? 3.039 -2.639 10.367 1 98.69 156 LEU B C 1
ATOM 2779 O O . LEU B 1 156 ? 3.322 -1.464 10.117 1 98.69 156 LEU B O 1
ATOM 2783 N N . LYS B 1 157 ? 2.221 -2.994 11.305 1 98.69 157 LYS B N 1
ATOM 2784 C CA . LYS B 1 157 ? 1.545 -2.016 12.148 1 98.69 157 LYS B CA 1
ATOM 2785 C C . LYS B 1 157 ? 2.553 -1.178 12.938 1 98.69 157 LYS B C 1
ATOM 2787 O O . LYS B 1 157 ? 2.494 0.053 12.914 1 98.69 157 LYS B O 1
ATOM 2792 N N . ARG B 1 158 ? 3.467 -1.849 13.523 1 98.56 158 ARG B N 1
ATOM 2793 C CA . ARG B 1 158 ? 4.484 -1.177 14.328 1 98.56 158 ARG B CA 1
ATOM 2794 C C . ARG B 1 158 ? 5.301 -0.207 13.477 1 98.56 158 ARG B C 1
ATOM 2796 O O . ARG B 1 158 ? 5.52 0.939 13.875 1 98.56 158 ARG B O 1
ATOM 2803 N N . LEU B 1 159 ? 5.719 -0.69 12.367 1 98.38 159 LEU B N 1
ATOM 2804 C CA . LEU B 1 159 ? 6.527 0.134 11.477 1 98.38 159 LEU B CA 1
ATOM 2805 C C . LEU B 1 159 ? 5.723 1.319 10.953 1 98.38 159 LEU B C 1
ATOM 2807 O O . LEU B 1 159 ? 6.266 2.41 10.766 1 98.38 159 LEU B O 1
ATOM 2811 N N . SER B 1 160 ? 4.441 1.125 10.703 1 98.56 160 SER B N 1
ATOM 2812 C CA . SER B 1 160 ? 3.59 2.215 10.234 1 98.56 160 SER B CA 1
ATOM 2813 C C . SER B 1 160 ? 3.475 3.316 11.281 1 98.56 160 SER B C 1
ATOM 2815 O O . SER B 1 160 ? 3.549 4.504 10.953 1 98.56 160 SER B O 1
ATOM 2817 N N . PHE B 1 161 ? 3.346 2.936 12.547 1 98.69 161 PHE B N 1
ATOM 2818 C CA . PHE B 1 161 ? 3.328 3.9 13.641 1 98.69 161 PHE B CA 1
ATOM 2819 C C . PHE B 1 161 ? 4.637 4.684 13.688 1 98.69 161 PHE B C 1
ATOM 2821 O O . PHE B 1 161 ? 4.625 5.918 13.703 1 98.69 161 PHE B O 1
ATOM 2828 N N . LYS B 1 162 ? 5.664 3.949 13.672 1 98.38 162 LYS B N 1
ATOM 2829 C CA . LYS B 1 162 ? 6.996 4.531 13.805 1 98.38 162 LYS B CA 1
ATOM 2830 C C . LYS B 1 162 ? 7.301 5.488 12.656 1 98.38 162 LYS B C 1
ATOM 2832 O O . LYS B 1 162 ? 7.789 6.598 12.875 1 98.38 162 LYS B O 1
ATOM 2837 N N . MET B 1 163 ? 6.969 5.051 11.453 1 97.44 163 MET B N 1
ATOM 2838 C CA . MET B 1 163 ? 7.32 5.828 10.273 1 97.44 163 MET B CA 1
ATOM 2839 C C . MET B 1 163 ? 6.535 7.133 10.227 1 97.44 163 MET B C 1
ATOM 2841 O O . MET B 1 163 ? 7.082 8.18 9.859 1 97.44 163 MET B O 1
ATOM 2845 N N . VAL B 1 164 ? 5.301 7.047 10.586 1 97.75 164 VAL B N 1
ATOM 2846 C CA . VAL B 1 164 ? 4.488 8.266 10.625 1 97.75 164 VAL B CA 1
ATOM 2847 C C . VAL B 1 164 ? 5.039 9.219 11.68 1 97.75 164 VAL B C 1
ATOM 2849 O O . VAL B 1 164 ? 5.207 10.406 11.422 1 97.75 164 VAL B O 1
ATOM 2852 N N . ASP B 1 165 ? 5.398 8.695 12.828 1 97.62 165 ASP B N 1
ATOM 2853 C CA . ASP B 1 165 ? 5.949 9.508 13.914 1 97.62 165 ASP B CA 1
ATOM 2854 C C . ASP B 1 165 ? 7.289 10.117 13.508 1 97.62 165 ASP B C 1
ATOM 2856 O O . ASP B 1 165 ? 7.535 11.305 13.75 1 97.62 165 ASP B O 1
ATOM 2860 N N . GLU B 1 166 ? 8.086 9.32 12.898 1 97.75 166 GLU B N 1
ATOM 2861 C CA . GLU B 1 166 ? 9.398 9.797 12.477 1 97.75 166 GLU B CA 1
ATOM 2862 C C . GLU B 1 166 ? 9.273 10.867 11.398 1 97.75 166 GLU B C 1
ATOM 2864 O O . GLU B 1 166 ? 10.008 11.859 11.406 1 97.75 166 GLU B O 1
ATOM 2869 N N . ALA B 1 167 ? 8.414 10.648 10.477 1 96.94 167 ALA B N 1
ATOM 2870 C CA . ALA B 1 167 ? 8.211 11.633 9.414 1 96.94 167 ALA B CA 1
ATOM 2871 C C . ALA B 1 167 ? 7.715 12.961 9.977 1 96.94 167 ALA B C 1
ATOM 2873 O O . ALA B 1 167 ? 8.18 14.023 9.57 1 96.94 167 ALA B O 1
ATOM 2874 N N . ASN B 1 168 ? 6.75 12.875 10.93 1 96.56 168 ASN B N 1
ATOM 2875 C CA . ASN B 1 168 ? 6.238 14.086 11.578 1 96.56 168 ASN B CA 1
ATOM 2876 C C . ASN B 1 168 ? 7.34 14.82 12.336 1 96.56 168 ASN B C 1
ATOM 2878 O O . ASN B 1 168 ? 7.473 16.031 12.219 1 96.56 168 ASN B O 1
ATOM 2882 N N . THR B 1 169 ? 8.141 14.102 13.07 1 97.31 169 THR B N 1
ATOM 2883 C CA . THR B 1 169 ? 9.211 14.68 13.883 1 97.31 169 THR B CA 1
ATOM 2884 C C . THR B 1 169 ? 10.266 15.32 12.992 1 97.31 169 THR B C 1
ATOM 2886 O O . THR B 1 169 ? 10.711 16.438 13.25 1 97.31 169 THR B O 1
ATOM 2889 N N . LYS B 1 170 ? 10.633 14.617 11.969 1 97.25 170 LYS B N 1
ATOM 2890 C CA . LYS B 1 170 ? 11.648 15.125 11.055 1 97.25 170 LYS B CA 1
ATOM 2891 C C . LYS B 1 170 ? 11.18 16.422 10.383 1 97.25 170 LYS B C 1
ATOM 2893 O O . LYS B 1 170 ? 11.945 17.375 10.289 1 97.25 170 LYS B O 1
ATOM 2898 N N . LEU B 1 171 ? 10.016 16.438 9.906 1 96.94 171 LEU B N 1
ATOM 2899 C CA . LEU B 1 171 ? 9.484 17.609 9.242 1 96.94 171 LEU B CA 1
ATOM 2900 C C . LEU B 1 171 ? 9.492 18.812 10.18 1 96.94 171 LEU B C 1
ATOM 2902 O O . LEU B 1 171 ? 9.953 19.906 9.805 1 96.94 171 LEU B O 1
ATOM 2906 N N . MET B 1 172 ? 8.977 18.562 11.391 1 94.81 172 MET B N 1
ATOM 2907 C CA . MET B 1 172 ? 8.891 19.656 12.359 1 94.81 172 MET B CA 1
ATOM 2908 C C . MET B 1 172 ? 10.281 20.125 12.766 1 94.81 172 MET B C 1
ATOM 2910 O O . MET B 1 172 ? 10.523 21.328 12.914 1 94.81 172 MET B O 1
ATOM 2914 N N . ARG B 1 173 ? 11.18 19.203 12.969 1 96.06 173 ARG B N 1
ATOM 2915 C CA . ARG B 1 173 ? 12.555 19.547 13.32 1 96.06 173 ARG B CA 1
ATOM 2916 C C . ARG B 1 173 ? 13.211 20.375 12.227 1 96.06 173 ARG B C 1
ATOM 2918 O O . ARG B 1 173 ? 13.805 21.422 12.508 1 96.06 173 ARG B O 1
ATOM 2925 N N . ASP B 1 174 ? 13.07 19.984 11.016 1 95.38 174 ASP B N 1
ATOM 2926 C CA . ASP B 1 174 ? 13.648 20.703 9.883 1 95.38 174 ASP B CA 1
ATOM 2927 C C . ASP B 1 174 ? 13.039 22.094 9.75 1 95.38 174 ASP B C 1
ATOM 2929 O O . ASP B 1 174 ? 13.758 23.062 9.508 1 95.38 174 ASP B O 1
ATOM 2933 N N . TYR B 1 175 ? 11.828 22.109 9.93 1 94.38 175 TYR B N 1
ATOM 2934 C CA . TYR B 1 175 ? 11.141 23.391 9.82 1 94.38 175 TYR B CA 1
ATOM 2935 C C . TYR B 1 175 ? 11.609 24.359 10.898 1 94.38 175 TYR B C 1
ATOM 2937 O O . TYR B 1 175 ? 11.898 25.531 10.609 1 94.38 175 TYR B O 1
ATOM 2945 N N . VAL B 1 176 ? 11.719 23.953 12.125 1 92.44 176 VAL B N 1
ATOM 2946 C CA . VAL B 1 176 ? 12.125 24.797 13.258 1 92.44 176 VAL B CA 1
ATOM 2947 C C . VAL B 1 176 ? 13.578 25.234 13.078 1 92.44 176 VAL B C 1
ATOM 2949 O O . VAL B 1 176 ? 13.914 26.391 13.336 1 92.44 176 VAL B O 1
ATOM 2952 N N . LEU B 1 177 ? 14.375 24.344 12.57 1 92.38 177 LEU B N 1
ATOM 2953 C CA . LEU B 1 177 ? 15.781 24.672 12.344 1 92.38 177 LEU B CA 1
ATOM 2954 C C . LEU B 1 177 ? 15.922 25.734 11.258 1 92.38 177 LEU B C 1
ATOM 2956 O O . LEU B 1 177 ? 16.781 26.609 11.359 1 92.38 177 LEU B O 1
ATOM 2960 N N . GLU B 1 178 ? 15.164 25.688 10.289 1 90.25 178 GLU B N 1
ATOM 2961 C CA . GLU B 1 178 ? 15.18 26.641 9.188 1 90.25 178 GLU B CA 1
ATOM 2962 C C . GLU B 1 178 ? 14.68 28.016 9.633 1 90.25 178 GLU B C 1
ATOM 2964 O O . GLU B 1 178 ? 15.148 29.031 9.148 1 90.25 178 GLU B O 1
ATOM 2969 N N . THR B 1 179 ? 13.758 28.047 10.539 1 86.75 179 THR B N 1
ATOM 2970 C CA . THR B 1 179 ? 13.117 29.297 10.906 1 86.75 179 THR B CA 1
ATOM 2971 C C . THR B 1 179 ? 13.781 29.906 12.133 1 86.75 179 THR B C 1
ATOM 2973 O O . THR B 1 179 ? 13.648 31.109 12.383 1 86.75 179 THR B O 1
ATOM 2976 N N . SER B 1 180 ? 14.367 29.062 13.062 1 83.75 180 SER B N 1
ATOM 2977 C CA . SER B 1 180 ? 15.109 29.609 14.195 1 83.75 180 SER B CA 1
ATOM 2978 C C . SER B 1 180 ? 16.391 30.297 13.742 1 83.75 180 SER B C 1
ATOM 2980 O O . SER B 1 180 ? 16.828 31.266 14.352 1 83.75 180 SER B O 1
ATOM 2982 N N . HIS B 1 181 ? 17.109 29.766 12.914 1 68.19 181 HIS B N 1
ATOM 2983 C CA . HIS B 1 181 ? 18.312 30.422 12.422 1 68.19 181 HIS B CA 1
ATOM 2984 C C . HIS B 1 181 ? 17.984 31.75 11.742 1 68.19 181 HIS B C 1
ATOM 2986 O O . HIS B 1 181 ? 18.812 32.656 11.688 1 68.19 181 HIS B O 1
ATOM 2992 N N . ILE B 1 182 ? 16.875 31.844 11.172 1 58.25 182 ILE B N 1
ATOM 2993 C CA . ILE B 1 182 ? 16.5 33.125 10.57 1 58.25 182 ILE B CA 1
ATOM 2994 C C . ILE B 1 182 ? 16.281 34.156 11.656 1 58.25 182 ILE B C 1
ATOM 2996 O O . ILE B 1 182 ? 16.656 35.312 11.484 1 58.25 182 ILE B O 1
ATOM 3000 N N . GLU B 1 183 ? 15.789 33.812 12.789 1 56.34 183 GLU B N 1
ATOM 3001 C CA . GLU B 1 183 ? 15.602 34.781 13.852 1 56.34 183 GLU B CA 1
ATOM 3002 C C . GLU B 1 183 ? 16.938 35.219 14.469 1 56.34 183 GLU B C 1
ATOM 3004 O O . GLU B 1 183 ? 17.078 36.344 14.914 1 56.34 183 GLU B O 1
ATOM 3009 N N . ASP B 1 184 ? 17.875 34.312 14.578 1 53.78 184 ASP B N 1
ATOM 3010 C CA . ASP B 1 184 ? 19.125 34.781 15.148 1 53.78 184 ASP B CA 1
ATOM 3011 C C . ASP B 1 184 ? 19.859 35.719 14.18 1 53.78 184 ASP B C 1
ATOM 3013 O O . ASP B 1 184 ? 20.656 36.562 14.594 1 53.78 184 ASP B O 1
ATOM 3017 N N . ASP B 1 185 ? 19.672 35.531 12.961 1 49.59 185 ASP B N 1
ATOM 3018 C CA . ASP B 1 185 ? 20.438 36.375 12.047 1 49.59 185 ASP B CA 1
ATOM 3019 C C . ASP B 1 185 ? 19.75 37.719 11.867 1 49.59 185 ASP B C 1
ATOM 3021 O O . ASP B 1 185 ? 20.297 38.594 11.195 1 49.59 185 ASP B O 1
ATOM 3025 N N . ASN B 1 186 ? 18.516 37.875 12.219 1 43.72 186 ASN B N 1
ATOM 3026 C CA . ASN B 1 186 ? 18 39.25 12.164 1 43.72 186 ASN B CA 1
ATOM 3027 C C . ASN B 1 186 ? 18.219 39.969 13.492 1 43.72 186 ASN B C 1
ATOM 3029 O O . ASN B 1 186 ? 18 39.375 14.562 1 43.72 186 ASN B O 1
#

Organism: Oryza sativa subsp. japonica (NCBI:txid39947)

Foldseek 3Di:
DDDDDDDDDDDDDDDDDDDDPDPPPPPPPPDDPDDPPDDPPDDDDDDDPPDPPVPPPPDDDDDPDQVPHDPVVVVVQQVLLVLLVVLLVVLLVVCVPVPVPLNVVSVVLCVVDPSNDVVVSLVCQCPVDVSSVVVSVSSVVSSVCCVVPPDDVVVVVVVVVVVVVVVVVVVVVVVCVVVVVVVVVD/DDDDDDDDDDDDDDDDDDDDDDPPPPDPPDDPDDDPPDDPPDDDDDDDDPDPPVPPPPPDDDDPDQVPHDPVVVVVQQVLLVLLVVLLVVLLVVCVPVPVPLNVVSVVLCVVDPSNDVVVSLVCQCPVDVSSVVVSVSSVVSSVCCVVPPDDVVVVVVVVVVVVVVVVVVVVVVVCVVVVVVVVVD

pLDDT: mean 72.1, std 32.79, range [15.86, 98.69]

Radius of gyration: 32.83 Å; Cα contacts (8 Å, |Δi|>4): 257; chains: 2; bounding box: 51×128×102 Å